Protein AF-A0A812U664-F1 (afdb_monomer)

Radius of gyration: 59.51 Å; Cα contacts (8 Å, |Δi|>4): 137; chains: 1; bounding box: 139×35×158 Å

Solvent-accessible surface area (backbone atoms only — not comparable to full-atom values): 11266 Å² total; per-residue (Å²): 140,82,80,89,78,83,92,71,88,79,74,83,78,73,86,73,79,83,78,60,62,67,65,50,52,52,50,49,53,53,48,52,51,48,51,51,52,50,52,52,53,49,50,51,52,52,50,50,51,50,50,52,52,50,54,52,52,48,52,51,52,51,53,52,51,53,49,51,52,50,54,49,50,53,52,54,50,51,51,50,53,50,52,50,50,52,53,51,53,51,52,50,52,51,53,49,52,52,50,55,48,53,50,49,55,49,51,52,45,52,51,52,52,50,51,52,30,57,76,74,64,34,89,44,71,79,27,67,39,73,53,102,89,44,40,44,38,52,56,40,51,31,26,56,73,32,41,36,64,60,37,49,48,40,47,77,71,68,35,68,70,80,51,55,37,71,86,72,40,31,26,50,56,42,16,61,74,60,38,63,94,62,66,18,50,64,30,40,50,52,48,53,54,59,56,63,73,75,72,120

Organism: NCBI:txid1628268

Structure (mmCIF, N/CA/C/O backbone):
data_AF-A0A812U664-F1
#
_entry.id   AF-A0A812U664-F1
#
loop_
_atom_site.group_PDB
_atom_site.id
_atom_site.type_symbol
_atom_site.label_atom_id
_atom_site.label_alt_id
_atom_site.label_comp_id
_atom_site.label_asym_id
_atom_site.label_entity_id
_atom_site.label_seq_id
_atom_site.pdbx_PDB_ins_code
_atom_site.Cartn_x
_atom_site.Cartn_y
_atom_site.Cartn_z
_atom_site.occupancy
_atom_site.B_iso_or_equiv
_atom_site.auth_seq_id
_atom_site.auth_comp_id
_atom_site.auth_asym_id
_atom_site.auth_atom_id
_atom_site.pdbx_PDB_model_num
ATOM 1 N N . MET A 1 1 ? 99.479 7.715 -100.101 1.00 40.47 1 MET A N 1
ATOM 2 C CA . MET A 1 1 ? 98.784 8.233 -98.907 1.00 40.47 1 MET A CA 1
ATOM 3 C C . MET A 1 1 ? 97.847 9.349 -99.356 1.00 40.47 1 MET A C 1
ATOM 5 O O . MET A 1 1 ? 98.122 10.512 -99.117 1.00 40.47 1 MET A O 1
ATOM 9 N N . ASP A 1 2 ? 96.951 9.103 -100.306 1.00 42.91 2 ASP A N 1
ATOM 10 C CA . ASP A 1 2 ? 95.724 8.283 -100.269 1.00 42.91 2 ASP A CA 1
ATOM 11 C C . ASP A 1 2 ? 94.480 9.069 -99.855 1.00 42.91 2 ASP A C 1
ATOM 13 O O . ASP A 1 2 ? 94.440 9.694 -98.799 1.00 42.91 2 ASP A O 1
ATOM 17 N N . CYS A 1 3 ? 93.466 8.874 -100.702 1.00 41.19 3 CYS A N 1
ATOM 18 C CA . CYS A 1 3 ? 92.042 9.186 -100.595 1.00 41.19 3 CYS A CA 1
ATOM 19 C C . CYS A 1 3 ? 91.639 10.631 -100.949 1.00 41.19 3 CYS A C 1
ATOM 21 O O . CYS A 1 3 ? 91.904 11.561 -100.200 1.00 41.19 3 CYS A O 1
ATOM 23 N N . SER A 1 4 ? 91.086 10.928 -102.135 1.00 52.22 4 SER A N 1
ATOM 24 C CA . SER A 1 4 ? 89.869 10.387 -102.788 1.00 52.22 4 SER A CA 1
ATOM 25 C C . SER A 1 4 ? 88.610 10.585 -101.949 1.00 52.22 4 SER A C 1
ATOM 27 O O . SER A 1 4 ? 88.353 9.814 -101.035 1.00 52.22 4 SER A O 1
ATOM 29 N N . SER A 1 5 ? 87.797 11.584 -102.287 1.00 48.84 5 SER A N 1
ATOM 30 C CA . SER A 1 5 ? 86.411 11.363 -102.728 1.00 48.84 5 SER A CA 1
ATOM 31 C C . SER A 1 5 ? 85.608 12.656 -102.726 1.00 48.84 5 SER A C 1
ATOM 33 O O . SER A 1 5 ? 85.649 13.472 -101.813 1.00 48.84 5 SER A O 1
ATOM 35 N N . THR A 1 6 ? 84.856 12.786 -103.804 1.00 53.66 6 THR A N 1
ATOM 36 C CA . THR A 1 6 ? 83.783 13.729 -104.091 1.00 53.66 6 THR A CA 1
ATOM 37 C C . THR A 1 6 ? 82.888 14.064 -102.895 1.00 53.66 6 THR A C 1
ATOM 39 O O . THR A 1 6 ? 82.398 13.182 -102.193 1.00 53.66 6 THR A O 1
ATOM 42 N N . CYS A 1 7 ? 82.606 15.358 -102.742 1.00 53.25 7 CYS A N 1
ATOM 43 C CA . CYS A 1 7 ? 81.650 15.913 -101.794 1.00 53.25 7 CYS A CA 1
ATOM 44 C C . CYS A 1 7 ? 80.219 15.465 -102.160 1.00 53.25 7 CYS A C 1
ATOM 46 O O . CYS A 1 7 ? 79.655 15.947 -103.142 1.00 53.25 7 CYS A O 1
ATOM 48 N N . ALA A 1 8 ? 79.640 14.541 -101.386 1.00 52.97 8 ALA A N 1
ATOM 49 C CA . ALA A 1 8 ? 78.230 14.163 -101.466 1.00 52.97 8 ALA A CA 1
ATOM 50 C C . ALA A 1 8 ? 77.481 14.756 -100.263 1.00 52.97 8 ALA A C 1
ATOM 52 O O . ALA A 1 8 ? 77.825 14.513 -99.109 1.00 52.97 8 ALA A O 1
ATOM 53 N N . ARG A 1 9 ? 76.465 15.570 -100.555 1.00 55.22 9 ARG A N 1
ATOM 54 C CA . ARG A 1 9 ? 75.544 16.194 -99.597 1.00 55.22 9 ARG A CA 1
ATOM 55 C C . ARG A 1 9 ? 74.843 15.086 -98.794 1.00 55.22 9 ARG A C 1
ATOM 57 O O . ARG A 1 9 ? 74.036 14.356 -99.357 1.00 55.22 9 ARG A O 1
ATOM 64 N N . GLN A 1 10 ? 75.161 14.939 -97.508 1.00 56.53 10 GLN A N 1
ATOM 65 C CA . GLN A 1 10 ? 74.492 13.975 -96.632 1.00 56.53 10 GLN A CA 1
ATOM 66 C C . GLN A 1 10 ? 73.204 14.615 -96.096 1.00 56.53 10 GLN A C 1
ATOM 68 O O . GLN A 1 10 ? 73.248 15.568 -95.319 1.00 56.53 10 GLN A O 1
ATOM 73 N N . GLU A 1 11 ? 72.058 14.148 -96.595 1.00 54.41 11 GLU A N 1
ATOM 74 C CA . GLU A 1 11 ? 70.726 14.554 -96.143 1.00 54.41 11 GLU A CA 1
ATOM 75 C C . GLU A 1 11 ? 70.564 14.281 -94.642 1.00 54.41 11 GLU A C 1
ATOM 77 O O . GLU A 1 11 ? 70.871 13.190 -94.157 1.00 54.41 11 GLU A O 1
ATOM 82 N N . GLN A 1 12 ? 70.054 15.264 -93.894 1.00 57.84 12 GLN A N 1
ATOM 83 C CA . GLN A 1 12 ? 69.579 15.021 -92.537 1.00 57.84 12 GLN A CA 1
ATOM 84 C C . GLN A 1 12 ? 68.332 14.138 -92.626 1.00 57.84 12 GLN A C 1
ATOM 86 O O . GLN A 1 12 ? 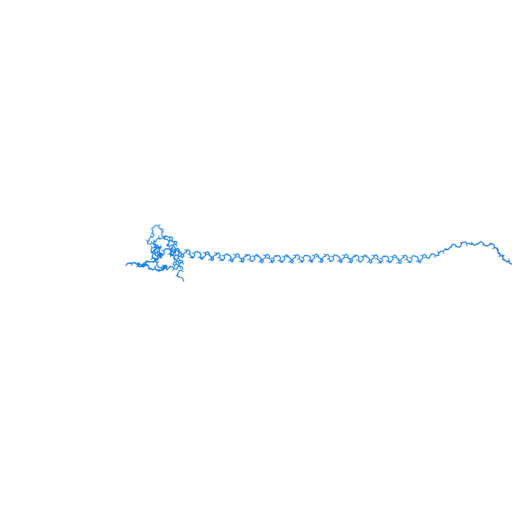67.243 14.618 -92.940 1.00 57.84 12 GLN A O 1
ATOM 91 N N . ALA A 1 13 ? 68.491 12.843 -92.362 1.00 51.75 13 ALA A N 1
ATOM 92 C CA . ALA A 1 13 ? 67.364 11.944 -92.180 1.00 51.75 13 ALA A CA 1
ATOM 93 C C . ALA A 1 13 ? 66.598 12.383 -90.924 1.00 51.75 13 ALA A C 1
ATOM 95 O O . ALA A 1 13 ? 67.018 12.131 -89.794 1.00 51.75 13 ALA A O 1
ATOM 96 N N . THR A 1 14 ? 65.476 13.076 -91.115 1.00 48.69 14 THR A N 1
ATOM 97 C CA . THR A 1 14 ? 64.503 13.285 -90.045 1.00 48.69 14 THR A CA 1
ATOM 98 C C . THR A 1 14 ? 63.951 11.912 -89.676 1.00 48.69 14 THR A C 1
ATOM 100 O O . THR A 1 14 ? 63.336 11.239 -90.500 1.00 48.69 14 THR A O 1
ATOM 103 N N . SER A 1 15 ? 64.236 11.452 -88.453 1.00 45.06 15 SER A N 1
ATOM 104 C CA . SER A 1 15 ? 63.720 10.186 -87.924 1.00 45.06 15 SER A CA 1
ATOM 105 C C . SER A 1 15 ? 62.195 10.269 -87.864 1.00 45.06 15 SER A C 1
ATOM 107 O O . SER A 1 15 ? 61.616 10.796 -86.914 1.00 45.06 15 SER A O 1
ATOM 109 N N . THR A 1 16 ? 61.537 9.846 -88.942 1.00 54.84 16 THR A N 1
ATOM 110 C CA . THR A 1 16 ? 60.084 9.891 -89.056 1.00 54.84 16 THR A CA 1
ATOM 111 C C . THR A 1 16 ? 59.541 8.651 -88.363 1.00 54.84 16 THR A C 1
ATOM 113 O O . THR A 1 16 ? 59.596 7.544 -88.901 1.00 54.84 16 THR A O 1
ATOM 116 N N . VAL A 1 17 ? 59.041 8.818 -87.138 1.00 64.25 17 VAL A N 1
ATOM 117 C CA . VAL A 1 17 ? 58.303 7.752 -86.454 1.00 64.25 17 VAL A CA 1
ATOM 118 C C . VAL A 1 17 ? 57.028 7.501 -87.258 1.00 64.25 17 VAL A C 1
ATOM 120 O O . VAL A 1 17 ? 56.158 8.366 -87.337 1.00 64.25 17 VAL A O 1
ATOM 123 N N . LYS A 1 18 ? 56.924 6.328 -87.891 1.00 62.09 18 LYS A N 1
ATOM 124 C CA . LYS A 1 18 ? 55.685 5.894 -88.544 1.00 62.09 18 LYS A CA 1
ATOM 125 C C . LYS A 1 18 ? 54.672 5.564 -87.455 1.00 62.09 18 LYS A C 1
ATOM 127 O O . LYS A 1 18 ? 54.809 4.561 -86.762 1.00 62.09 18 LYS A O 1
ATOM 132 N N . VAL A 1 19 ? 53.696 6.443 -87.285 1.00 64.31 19 VAL A N 1
ATOM 133 C CA . VAL A 1 19 ? 52.590 6.248 -86.352 1.00 64.31 19 VAL A CA 1
ATOM 134 C C . VAL A 1 19 ? 51.520 5.403 -87.040 1.00 64.31 19 VAL A C 1
ATOM 136 O O . VAL A 1 19 ? 50.987 5.802 -88.073 1.00 64.31 19 VAL A O 1
ATOM 139 N N . ASP A 1 20 ? 51.225 4.233 -86.476 1.00 77.44 20 ASP A N 1
ATOM 140 C CA . ASP A 1 20 ? 50.132 3.368 -86.923 1.00 77.44 20 ASP A CA 1
ATOM 141 C C . ASP A 1 20 ? 48.817 3.845 -86.291 1.00 77.44 20 ASP A C 1
ATOM 143 O O . ASP A 1 20 ? 48.565 3.657 -85.098 1.00 77.44 20 ASP A O 1
ATOM 147 N N . VAL A 1 21 ? 48.010 4.537 -87.094 1.00 77.50 21 VAL A N 1
ATOM 148 C CA . VAL A 1 21 ? 46.772 5.187 -86.646 1.00 77.50 21 VAL A CA 1
ATOM 149 C C . VAL A 1 21 ? 45.704 4.156 -86.259 1.00 77.50 21 VAL A C 1
ATOM 151 O O . VAL A 1 21 ? 44.983 4.373 -85.288 1.00 77.50 21 VAL A O 1
ATOM 154 N N . GLU A 1 22 ? 45.628 3.010 -86.941 1.00 79.50 22 GLU A N 1
ATOM 155 C CA . GLU A 1 22 ? 44.665 1.946 -86.616 1.00 79.50 22 GLU A CA 1
ATOM 156 C C . GLU A 1 22 ? 45.000 1.281 -85.276 1.00 79.50 22 GLU A C 1
ATOM 158 O O . GLU A 1 22 ? 44.117 1.065 -84.440 1.00 79.50 22 GLU A O 1
ATOM 163 N N . ALA A 1 23 ? 46.287 1.033 -85.015 1.00 81.81 23 ALA A N 1
ATOM 164 C CA . ALA A 1 23 ? 46.750 0.540 -83.724 1.00 81.81 23 ALA A CA 1
ATOM 165 C C . ALA A 1 23 ? 46.485 1.544 -82.587 1.00 81.81 23 ALA A C 1
ATOM 167 O O . ALA A 1 23 ? 46.185 1.129 -81.466 1.00 81.81 23 ALA A O 1
ATOM 168 N N . MET A 1 24 ? 46.561 2.853 -82.853 1.00 79.94 24 MET A N 1
ATOM 169 C CA . MET A 1 24 ? 46.199 3.885 -81.874 1.00 79.94 24 MET A CA 1
ATOM 170 C C . MET A 1 24 ? 44.697 3.914 -81.579 1.00 79.94 24 MET A C 1
ATOM 172 O O . MET A 1 24 ? 44.329 3.942 -80.408 1.00 79.94 24 MET A O 1
ATOM 176 N N . VAL A 1 25 ? 43.837 3.843 -82.599 1.00 87.38 25 VAL A N 1
ATOM 177 C CA . VAL A 1 25 ? 42.372 3.833 -82.422 1.00 87.38 25 VAL A CA 1
ATOM 178 C C . VAL A 1 25 ? 41.912 2.585 -81.669 1.00 87.38 25 VAL A C 1
ATOM 180 O O . VAL A 1 25 ? 41.081 2.678 -80.769 1.00 87.38 25 VAL A O 1
ATOM 183 N N . ARG A 1 26 ? 42.489 1.414 -81.965 1.00 87.81 26 ARG A N 1
ATOM 184 C CA . ARG A 1 26 ? 42.191 0.183 -81.220 1.00 87.81 26 ARG A CA 1
ATOM 185 C C . ARG A 1 26 ? 42.608 0.283 -79.752 1.00 87.81 26 ARG A C 1
ATOM 187 O O . ARG A 1 26 ? 41.840 -0.115 -78.883 1.00 87.81 26 ARG A O 1
ATOM 194 N N . ARG A 1 27 ? 43.788 0.846 -79.470 1.00 86.88 27 ARG A N 1
ATOM 195 C CA . ARG A 1 27 ? 44.243 1.095 -78.092 1.00 86.88 27 ARG A CA 1
ATOM 196 C C . ARG A 1 27 ? 43.338 2.085 -77.363 1.00 86.88 27 ARG A C 1
ATOM 198 O O . ARG A 1 27 ? 43.012 1.838 -76.212 1.00 86.88 27 ARG A O 1
ATOM 205 N N . GLN A 1 28 ? 42.892 3.145 -78.036 1.00 88.75 28 GLN A N 1
ATOM 206 C CA . GLN A 1 28 ? 41.932 4.104 -77.480 1.00 88.75 28 GLN A CA 1
ATOM 207 C C . GLN A 1 28 ? 40.587 3.438 -77.164 1.00 88.75 28 GLN A C 1
ATOM 209 O O . GLN A 1 28 ? 40.066 3.615 -76.070 1.00 88.75 28 GLN A O 1
ATOM 214 N N . ALA A 1 29 ? 40.056 2.609 -78.066 1.00 89.75 29 ALA A N 1
ATOM 215 C CA . ALA A 1 29 ? 38.807 1.885 -77.833 1.00 89.75 29 ALA A CA 1
ATOM 216 C C . ALA A 1 29 ? 38.916 0.859 -76.686 1.00 89.75 29 ALA A C 1
ATOM 218 O O . ALA A 1 29 ? 37.989 0.722 -75.888 1.00 89.75 29 ALA A O 1
ATOM 219 N N . GLU A 1 30 ? 40.045 0.150 -76.576 1.00 91.62 30 GLU A N 1
ATOM 220 C CA . GLU A 1 30 ? 40.328 -0.772 -75.467 1.00 91.62 30 GLU A CA 1
ATOM 221 C C . GLU A 1 30 ? 40.495 -0.019 -74.130 1.00 91.62 30 GLU A C 1
ATOM 223 O O . GLU A 1 30 ? 40.008 -0.483 -73.097 1.00 91.62 30 GLU A O 1
ATOM 228 N N . GLU A 1 31 ? 41.124 1.160 -74.139 1.00 90.81 31 GLU A N 1
ATOM 229 C CA . GLU A 1 31 ? 41.278 2.024 -72.964 1.00 90.81 31 GLU A CA 1
ATOM 230 C C . GLU A 1 31 ? 39.939 2.623 -72.510 1.00 90.81 31 GLU A C 1
ATOM 232 O O . GLU A 1 31 ? 39.614 2.542 -71.328 1.00 90.81 31 GLU A O 1
ATOM 237 N N . GLU A 1 32 ? 39.110 3.124 -73.429 1.00 92.81 32 GLU A N 1
ATOM 238 C CA . GLU A 1 32 ? 37.754 3.600 -73.125 1.00 92.81 32 GLU A CA 1
ATOM 239 C C . GLU A 1 32 ? 36.851 2.478 -72.600 1.00 92.81 32 GLU A C 1
ATOM 241 O O . GLU A 1 32 ? 36.067 2.689 -71.672 1.00 92.81 32 GLU A O 1
ATOM 246 N N . ALA A 1 33 ? 36.945 1.272 -73.170 1.00 93.12 33 ALA A N 1
ATOM 247 C CA . ALA A 1 33 ? 36.206 0.111 -72.678 1.00 93.12 33 ALA A CA 1
ATOM 248 C C . ALA A 1 33 ? 36.650 -0.271 -71.259 1.00 93.12 33 ALA A C 1
ATOM 250 O O . ALA A 1 33 ? 35.809 -0.580 -70.413 1.00 93.12 33 ALA A O 1
ATOM 251 N N . ARG A 1 34 ? 37.956 -0.198 -70.975 1.00 93.69 34 ARG A N 1
ATOM 252 C CA . ARG A 1 34 ? 38.505 -0.426 -69.636 1.00 93.69 34 ARG A CA 1
ATOM 253 C C . ARG A 1 34 ? 38.051 0.646 -68.645 1.00 93.69 34 ARG A C 1
ATOM 255 O O . ARG A 1 34 ? 37.627 0.283 -67.554 1.00 93.69 34 ARG A O 1
ATOM 262 N N . GLN A 1 35 ? 38.082 1.922 -69.028 1.00 93.69 35 GLN A N 1
ATOM 263 C CA . GLN A 1 35 ? 37.610 3.035 -68.197 1.00 93.69 35 GLN A CA 1
ATOM 264 C C . GLN A 1 35 ? 36.115 2.903 -67.877 1.00 93.69 35 GLN A C 1
ATOM 266 O O . GLN A 1 35 ? 35.730 3.023 -66.721 1.00 93.69 35 GLN A O 1
ATOM 271 N N . LYS A 1 36 ? 35.275 2.558 -68.863 1.00 95.06 36 LYS A N 1
ATOM 272 C CA . LYS A 1 36 ? 33.839 2.309 -68.643 1.00 95.06 36 LYS A CA 1
ATOM 273 C C . LYS A 1 36 ? 33.587 1.107 -67.737 1.00 95.06 36 LYS A C 1
ATOM 275 O O . LYS A 1 36 ? 32.702 1.166 -66.892 1.00 95.06 36 LYS A O 1
ATOM 280 N N . ALA A 1 37 ? 34.347 0.024 -67.901 1.00 94.44 37 ALA A N 1
ATOM 281 C CA . ALA A 1 37 ? 34.237 -1.146 -67.033 1.00 94.44 37 ALA A CA 1
ATOM 282 C C . ALA A 1 37 ? 34.664 -0.828 -65.589 1.00 94.44 37 ALA A C 1
ATOM 284 O O . ALA A 1 37 ? 34.039 -1.307 -64.644 1.00 94.44 37 ALA A O 1
ATOM 285 N N . GLU A 1 38 ? 35.700 -0.007 -65.414 1.00 95.56 38 GLU A N 1
ATOM 286 C CA . GLU A 1 38 ? 36.155 0.470 -64.107 1.00 95.56 38 GLU A CA 1
ATOM 287 C C . GLU A 1 38 ? 35.123 1.398 -63.453 1.00 95.56 38 GLU A C 1
ATOM 289 O O . GLU A 1 38 ? 34.751 1.162 -62.306 1.00 95.56 38 GLU A O 1
ATOM 294 N N . GLU A 1 39 ? 34.572 2.358 -64.201 1.00 95.56 39 GLU A N 1
ATOM 295 C CA . GLU A 1 39 ? 33.514 3.260 -63.732 1.00 95.56 39 GLU A CA 1
ATOM 296 C C . GLU A 1 39 ? 32.238 2.490 -63.356 1.00 95.56 39 GLU A C 1
ATOM 298 O O . GLU A 1 39 ? 31.656 2.725 -62.299 1.00 95.56 39 GLU A O 1
ATOM 303 N N . GLN A 1 40 ? 31.821 1.510 -64.165 1.00 95.31 40 GLN A N 1
ATOM 304 C CA . GLN A 1 40 ? 30.682 0.644 -63.844 1.00 95.31 40 GLN A CA 1
ATOM 305 C C . GLN A 1 40 ? 30.938 -0.205 -62.595 1.00 95.31 40 GLN A C 1
ATOM 307 O O . GLN A 1 40 ? 30.050 -0.336 -61.752 1.00 95.31 40 GLN A O 1
ATOM 312 N N . ALA A 1 41 ? 32.144 -0.760 -62.443 1.00 96.31 41 ALA A N 1
ATOM 313 C CA . ALA A 1 41 ? 32.511 -1.510 -61.248 1.00 96.31 41 ALA A CA 1
ATOM 314 C C . ALA A 1 41 ? 32.544 -0.611 -60.000 1.00 96.31 41 ALA A C 1
ATOM 316 O O . ALA A 1 41 ? 32.148 -1.049 -58.921 1.00 96.31 41 ALA A O 1
ATOM 317 N N . GLU A 1 42 ? 32.990 0.639 -60.127 1.00 96.31 42 GLU A N 1
ATOM 318 C CA . GLU A 1 42 ? 32.965 1.621 -59.042 1.00 96.31 42 GLU A CA 1
ATOM 319 C C . GLU A 1 42 ? 31.529 2.013 -58.669 1.00 96.31 42 GLU A C 1
ATOM 321 O O . GLU A 1 42 ? 31.184 1.999 -57.486 1.00 96.31 42 GLU A O 1
ATOM 326 N N . GLN A 1 43 ? 30.663 2.269 -59.655 1.00 95.62 43 GLN A N 1
ATOM 327 C CA . GLN A 1 43 ? 29.242 2.559 -59.439 1.00 95.62 43 GLN A CA 1
ATOM 328 C C . GLN A 1 43 ? 28.527 1.403 -58.728 1.00 95.62 43 GLN A C 1
ATOM 330 O O . GLN A 1 43 ? 27.811 1.640 -57.755 1.00 95.62 43 GLN A O 1
ATOM 335 N N . GLN A 1 44 ? 28.772 0.157 -59.145 1.00 96.31 44 GLN A N 1
ATOM 336 C CA . GLN A 1 44 ? 28.207 -1.032 -58.498 1.00 96.31 44 GLN A CA 1
ATOM 337 C C . GLN A 1 44 ? 28.674 -1.171 -57.046 1.00 96.31 44 GLN A C 1
ATOM 339 O O . GLN A 1 44 ? 27.852 -1.374 -56.154 1.00 96.31 44 GLN A O 1
ATOM 344 N N . ARG A 1 45 ? 29.975 -0.989 -56.779 1.00 97.12 45 ARG A N 1
ATOM 345 C CA . ARG A 1 45 ? 30.506 -1.005 -55.405 1.00 97.12 45 ARG A CA 1
ATOM 346 C C . ARG A 1 45 ? 29.920 0.119 -54.555 1.00 97.12 45 ARG A C 1
ATOM 348 O O . ARG A 1 45 ? 29.633 -0.095 -53.380 1.00 97.12 45 ARG A O 1
ATOM 355 N N . ALA A 1 46 ? 29.737 1.309 -55.124 1.00 96.81 46 ALA A N 1
ATOM 356 C CA . ALA A 1 46 ? 29.143 2.442 -54.424 1.00 96.81 46 ALA A CA 1
ATOM 357 C C . ALA A 1 46 ? 27.658 2.203 -54.102 1.00 96.81 46 ALA A C 1
ATOM 359 O O . ALA A 1 46 ? 27.205 2.564 -53.015 1.00 96.81 46 ALA A O 1
ATOM 360 N N . GLU A 1 47 ? 26.900 1.588 -55.011 1.00 97.12 47 GLU A N 1
ATOM 361 C CA . GLU A 1 47 ? 25.502 1.209 -54.784 1.00 97.12 47 GLU A CA 1
ATOM 362 C C . GLU A 1 47 ? 25.377 0.108 -53.722 1.00 97.12 47 GLU A C 1
ATOM 364 O O . GLU A 1 47 ? 24.586 0.248 -52.788 1.00 97.12 47 GLU A O 1
ATOM 369 N N . GLU A 1 48 ? 26.207 -0.934 -53.797 1.00 97.50 48 GLU A N 1
ATOM 370 C CA . GLU A 1 48 ? 26.254 -2.005 -52.798 1.00 97.50 48 GLU A CA 1
ATOM 371 C C . GLU A 1 48 ? 26.637 -1.460 -51.415 1.00 97.50 48 GLU A C 1
ATOM 373 O O . GLU A 1 48 ? 25.965 -1.749 -50.424 1.00 97.50 48 GLU A O 1
ATOM 378 N N . ALA A 1 49 ? 27.641 -0.579 -51.345 1.00 97.38 49 ALA A N 1
ATOM 379 C CA . ALA A 1 49 ? 28.028 0.092 -50.107 1.00 97.38 49 ALA A CA 1
ATOM 380 C C . ALA A 1 49 ? 26.901 0.977 -49.547 1.00 97.38 49 ALA A C 1
ATOM 382 O O . ALA A 1 49 ? 26.677 0.996 -48.336 1.00 97.38 49 ALA A O 1
ATOM 383 N N 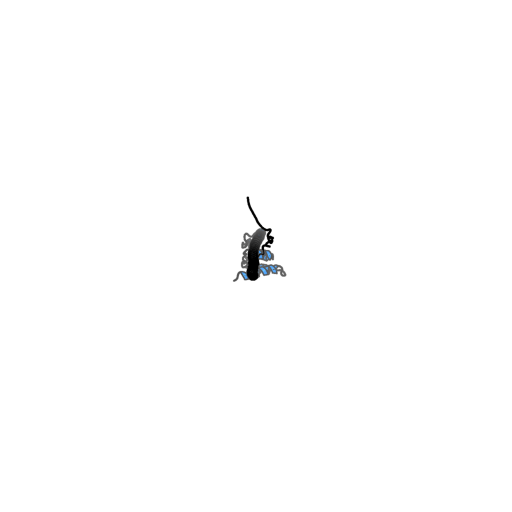. ARG A 1 50 ? 26.159 1.692 -50.407 1.00 97.69 50 ARG A N 1
ATOM 384 C CA . ARG A 1 50 ? 24.989 2.487 -49.993 1.00 97.69 50 ARG A CA 1
ATOM 385 C C . ARG A 1 50 ? 23.878 1.605 -49.437 1.00 97.69 50 ARG A C 1
ATOM 387 O O . ARG A 1 50 ? 23.315 1.947 -48.399 1.00 97.69 50 ARG A O 1
ATOM 394 N N . ARG A 1 51 ? 23.581 0.482 -50.091 1.00 97.88 51 ARG A N 1
ATOM 395 C CA . ARG A 1 51 ? 22.569 -0.473 -49.632 1.00 97.88 51 ARG A CA 1
ATOM 396 C C . ARG A 1 51 ? 22.966 -1.108 -48.300 1.00 97.88 51 ARG A C 1
ATOM 398 O O . ARG A 1 51 ? 22.173 -1.077 -47.364 1.00 97.88 51 ARG A O 1
ATOM 405 N N . ALA A 1 52 ? 24.206 -1.578 -48.175 1.00 97.62 52 ALA A N 1
ATOM 406 C CA . ALA A 1 52 ? 24.729 -2.124 -46.925 1.00 97.62 52 ALA A CA 1
ATOM 407 C C . ALA A 1 52 ? 24.689 -1.089 -45.786 1.00 97.62 52 ALA A C 1
ATOM 409 O O . ALA A 1 52 ? 24.316 -1.415 -44.660 1.00 97.62 52 ALA A O 1
ATOM 410 N N . ALA A 1 53 ? 25.007 0.179 -46.073 1.00 97.75 53 ALA A N 1
ATOM 411 C CA . ALA A 1 53 ? 24.907 1.259 -45.094 1.00 97.75 53 ALA A CA 1
ATOM 412 C C . ALA A 1 53 ? 23.455 1.538 -44.665 1.00 97.75 53 ALA A C 1
ATOM 414 O O . ALA A 1 53 ? 23.208 1.795 -43.486 1.00 97.75 53 ALA A O 1
ATOM 415 N N . GLN A 1 54 ? 22.492 1.477 -45.591 1.00 97.50 54 GLN A N 1
ATOM 416 C CA . GLN A 1 54 ? 21.067 1.627 -45.278 1.00 97.50 54 GLN A CA 1
ATOM 417 C C . GLN A 1 54 ? 20.547 0.470 -44.417 1.00 97.50 54 GLN A C 1
ATOM 419 O O . GLN A 1 54 ? 19.920 0.725 -43.392 1.00 97.50 54 GLN A O 1
ATOM 424 N N . GLU A 1 55 ? 20.862 -0.775 -44.780 1.00 98.06 55 GLU A N 1
ATOM 425 C CA . GLU A 1 55 ? 20.472 -1.971 -44.023 1.00 98.06 55 GLU A CA 1
ATOM 426 C C . GLU A 1 55 ? 21.092 -1.965 -42.614 1.00 98.06 55 GLU A C 1
ATOM 428 O O . GLU A 1 55 ? 20.397 -2.209 -41.627 1.00 98.06 55 GLU A O 1
ATOM 433 N N . ALA A 1 56 ? 22.368 -1.583 -42.484 1.00 97.81 56 ALA A N 1
ATOM 434 C CA . ALA A 1 56 ? 23.022 -1.431 -41.184 1.00 97.81 56 ALA A CA 1
ATOM 435 C C . ALA A 1 56 ? 22.386 -0.317 -40.333 1.00 97.81 56 ALA A C 1
ATOM 437 O O . ALA A 1 56 ? 22.205 -0.483 -39.125 1.00 97.81 56 ALA A O 1
ATOM 438 N N . ALA A 1 57 ? 22.016 0.812 -40.948 1.00 98.12 57 ALA A N 1
ATOM 439 C CA . ALA A 1 57 ? 21.334 1.900 -40.253 1.00 98.12 57 ALA A CA 1
ATOM 440 C C . ALA A 1 57 ? 19.923 1.496 -39.794 1.00 98.12 57 ALA A C 1
ATOM 442 O O . ALA A 1 57 ? 19.498 1.884 -38.704 1.00 98.12 57 ALA A O 1
ATOM 443 N N . GLU A 1 58 ? 19.196 0.715 -40.594 1.00 98.06 58 GLU A N 1
ATOM 444 C CA . GLU A 1 58 ? 17.884 0.189 -40.219 1.00 98.06 58 GLU A CA 1
ATOM 445 C C . GLU A 1 58 ? 17.991 -0.845 -39.094 1.00 98.06 58 GLU A C 1
ATOM 447 O O . GLU A 1 58 ? 17.288 -0.715 -38.092 1.00 98.06 58 GLU A O 1
ATOM 452 N N . ALA A 1 59 ? 18.928 -1.792 -39.190 1.00 98.12 59 ALA A N 1
ATOM 453 C CA . ALA A 1 59 ? 19.196 -2.764 -38.133 1.00 98.12 59 ALA A CA 1
ATOM 454 C C . ALA A 1 59 ? 19.574 -2.074 -36.810 1.00 98.12 59 ALA A C 1
ATOM 456 O O . ALA A 1 59 ? 19.071 -2.441 -35.747 1.00 98.12 59 ALA A O 1
ATOM 457 N N . ALA A 1 60 ? 20.390 -1.015 -36.865 1.00 98.31 60 ALA A N 1
ATOM 458 C CA . ALA A 1 60 ? 20.729 -0.218 -35.688 1.00 98.31 60 ALA A CA 1
ATOM 459 C C . ALA A 1 60 ? 19.498 0.481 -35.082 1.00 98.31 60 ALA A C 1
ATOM 461 O O . ALA A 1 60 ? 19.330 0.481 -33.862 1.00 98.31 60 ALA A O 1
ATOM 462 N N . ARG A 1 61 ? 18.604 1.040 -35.911 1.00 98.31 61 ARG A N 1
ATOM 463 C CA . ARG A 1 61 ? 17.344 1.648 -35.441 1.00 98.31 61 ARG A CA 1
ATOM 464 C C . ARG A 1 61 ? 16.421 0.615 -34.801 1.00 98.31 61 ARG A C 1
ATOM 466 O O . ARG A 1 61 ? 15.852 0.896 -33.750 1.00 98.31 61 ARG A O 1
ATOM 473 N N . GLN A 1 62 ? 16.285 -0.563 -35.406 1.00 98.12 62 GLN A N 1
ATOM 474 C CA . GLN A 1 62 ? 15.471 -1.652 -34.864 1.00 98.12 62 GLN A CA 1
ATOM 475 C C . GLN A 1 62 ? 16.016 -2.124 -33.511 1.00 98.12 62 GLN A C 1
ATOM 477 O O . GLN A 1 62 ? 15.265 -2.161 -32.540 1.00 98.12 62 GLN A O 1
ATOM 482 N N . ALA A 1 63 ? 17.329 -2.352 -33.404 1.00 98.31 63 ALA A N 1
ATOM 483 C CA . ALA A 1 63 ? 17.969 -2.726 -32.143 1.00 98.31 63 ALA A CA 1
ATOM 484 C C . ALA A 1 63 ? 17.756 -1.672 -31.040 1.00 98.31 63 ALA A C 1
ATOM 486 O O . ALA A 1 63 ? 17.454 -2.017 -29.899 1.00 98.31 63 ALA A O 1
ATOM 487 N N . GLN A 1 64 ? 17.840 -0.380 -31.378 1.00 98.44 64 GLN A N 1
ATOM 488 C CA . GLN A 1 64 ? 17.555 0.703 -30.431 1.00 98.44 64 GLN A CA 1
ATOM 489 C C . GLN A 1 64 ? 16.091 0.727 -29.973 1.00 98.44 64 GLN A C 1
ATOM 491 O O . GLN A 1 64 ? 15.822 0.995 -28.802 1.00 98.44 64 GLN A O 1
ATOM 496 N N . LEU A 1 65 ? 15.138 0.476 -30.875 1.00 98.50 65 LEU A N 1
ATOM 497 C CA . LEU A 1 65 ? 13.718 0.404 -30.523 1.00 98.50 65 LEU A CA 1
ATOM 498 C C . LEU A 1 65 ? 13.428 -0.795 -29.619 1.00 98.50 65 LEU A C 1
ATOM 500 O O . LEU A 1 65 ? 12.719 -0.647 -28.625 1.00 98.50 65 LEU A O 1
ATOM 504 N N . GLU A 1 66 ? 14.006 -1.956 -29.921 1.00 98.12 66 GLU A N 1
ATOM 505 C CA . GLU A 1 66 ? 13.874 -3.142 -29.077 1.00 98.12 66 GLU A CA 1
ATOM 506 C C . GLU A 1 66 ? 14.468 -2.922 -27.689 1.00 98.12 66 GLU A C 1
ATOM 508 O O . GLU A 1 66 ? 13.835 -3.285 -26.698 1.00 98.12 66 GLU A O 1
ATOM 513 N N . GLN A 1 67 ? 15.645 -2.298 -27.599 1.00 98.31 67 GLN A N 1
ATOM 514 C CA . GLN A 1 67 ? 16.256 -1.961 -26.317 1.00 98.31 67 GLN A CA 1
ATOM 515 C C . GLN A 1 67 ? 15.351 -1.027 -25.505 1.00 98.31 67 GLN A C 1
ATOM 517 O O . GLN A 1 67 ? 15.049 -1.329 -24.355 1.00 98.31 67 GLN A O 1
ATOM 522 N N . LYS A 1 68 ? 14.840 0.049 -26.117 1.00 98.50 68 LYS A N 1
ATOM 523 C CA . LYS A 1 68 ? 13.908 0.969 -25.446 1.00 98.50 68 LYS A CA 1
ATOM 524 C C . LYS A 1 68 ? 12.640 0.270 -24.967 1.00 98.50 68 LYS A C 1
ATOM 526 O O . LYS A 1 68 ? 12.164 0.559 -23.876 1.00 98.50 68 LYS A O 1
ATOM 531 N N . LEU A 1 69 ? 12.090 -0.646 -25.763 1.00 98.56 69 LEU A N 1
ATOM 532 C CA . LEU A 1 69 ? 10.901 -1.401 -25.372 1.00 98.56 69 LEU A CA 1
ATOM 533 C C . LEU A 1 69 ? 11.190 -2.350 -24.201 1.00 98.56 69 LEU A C 1
ATOM 535 O O . LEU A 1 69 ? 10.335 -2.519 -23.335 1.00 98.56 69 LEU A O 1
ATOM 539 N N . ARG A 1 70 ? 12.379 -2.966 -24.158 1.00 98.50 70 ARG A N 1
ATOM 540 C CA . ARG A 1 70 ? 12.813 -3.788 -23.016 1.00 98.50 70 ARG A CA 1
ATOM 541 C C . ARG A 1 70 ? 12.938 -2.942 -21.753 1.00 98.50 70 ARG A C 1
ATOM 543 O O . ARG A 1 70 ? 12.323 -3.286 -20.753 1.00 98.50 70 ARG A O 1
ATOM 550 N N . GLU A 1 71 ? 13.624 -1.805 -21.837 1.00 98.25 71 GLU A N 1
ATOM 551 C CA . GLU A 1 71 ? 13.776 -0.862 -20.721 1.00 98.25 71 GLU A CA 1
ATOM 552 C C . GLU A 1 71 ? 12.418 -0.354 -20.210 1.00 98.25 71 GLU A C 1
ATOM 554 O O . GLU A 1 71 ? 12.195 -0.292 -19.005 1.00 98.25 71 GLU A O 1
ATOM 559 N N . GLN A 1 72 ? 11.477 -0.046 -21.111 1.00 98.19 72 GLN A N 1
ATOM 560 C CA . GLN A 1 72 ? 10.115 0.347 -20.734 1.00 98.19 72 GLN A CA 1
ATOM 561 C C . GLN A 1 72 ? 9.376 -0.764 -19.989 1.00 98.19 72 GLN A C 1
ATOM 563 O O . GLN A 1 72 ? 8.793 -0.502 -18.944 1.00 98.19 72 GLN A O 1
ATOM 568 N N . ARG A 1 73 ? 9.426 -2.005 -20.488 1.00 98.44 73 ARG A N 1
ATOM 569 C CA . ARG A 1 73 ? 8.777 -3.146 -19.825 1.00 98.44 73 ARG A CA 1
ATOM 570 C C . ARG A 1 73 ? 9.367 -3.416 -18.445 1.00 98.44 73 ARG A C 1
ATOM 572 O O . ARG A 1 73 ? 8.617 -3.684 -17.516 1.00 98.44 73 ARG A O 1
ATOM 579 N N . GLU A 1 74 ? 10.688 -3.326 -18.311 1.00 98.44 74 GLU A N 1
ATOM 580 C CA . GLU A 1 74 ? 11.371 -3.481 -17.024 1.00 98.44 74 GLU A CA 1
ATOM 581 C C . GLU A 1 74 ? 10.976 -2.368 -16.046 1.00 98.44 74 GLU A C 1
ATOM 583 O O . GLU A 1 74 ? 10.676 -2.652 -14.887 1.00 98.44 74 GLU A O 1
ATOM 588 N N . ALA A 1 75 ? 10.903 -1.116 -16.508 1.00 98.25 75 ALA A N 1
ATOM 589 C CA . ALA A 1 75 ? 10.455 0.008 -15.690 1.00 98.25 75 ALA A CA 1
ATOM 590 C C . ALA A 1 75 ? 8.987 -0.142 -15.251 1.00 98.25 75 ALA A C 1
ATOM 592 O O . ALA A 1 75 ? 8.676 0.048 -14.076 1.00 98.25 75 ALA A O 1
ATOM 593 N N . GLU A 1 76 ? 8.094 -0.539 -16.161 1.00 98.31 76 GLU A N 1
ATOM 594 C CA . GLU A 1 76 ? 6.683 -0.809 -15.855 1.00 98.31 76 GLU A CA 1
ATOM 595 C C . GLU A 1 76 ? 6.527 -1.976 -14.869 1.00 98.31 76 GLU A C 1
ATOM 597 O O . GLU A 1 76 ? 5.706 -1.919 -13.951 1.00 98.31 76 GLU A O 1
ATOM 602 N N . GLU A 1 77 ? 7.314 -3.044 -15.023 1.00 98.50 77 GLU A N 1
ATOM 603 C CA . GLU A 1 77 ? 7.311 -4.168 -14.088 1.00 98.50 77 GLU A CA 1
ATOM 604 C C . GLU A 1 77 ? 7.791 -3.737 -12.699 1.00 98.50 77 GLU A C 1
ATOM 606 O O . GLU A 1 77 ? 7.139 -4.064 -11.703 1.00 98.50 77 GLU A O 1
ATOM 611 N N . GLN A 1 78 ? 8.871 -2.956 -12.623 1.00 98.00 78 GLN A N 1
ATOM 612 C CA . GLN A 1 78 ? 9.366 -2.403 -11.364 1.00 98.00 78 GLN A CA 1
ATOM 613 C C . GLN A 1 78 ? 8.325 -1.508 -10.690 1.00 98.00 78 GLN A C 1
ATOM 615 O O . GLN A 1 78 ? 8.057 -1.683 -9.501 1.00 98.00 78 GLN A O 1
ATOM 620 N N . GLU A 1 79 ? 7.680 -0.609 -11.435 1.00 98.44 79 GLU A N 1
ATOM 621 C CA . GLU A 1 79 ? 6.630 0.257 -10.898 1.00 98.44 79 GLU A CA 1
ATOM 622 C C . GLU A 1 79 ? 5.452 -0.560 -10.354 1.00 98.44 79 GLU A C 1
ATOM 624 O O . GLU A 1 79 ? 4.970 -0.303 -9.247 1.00 98.44 79 GLU A O 1
ATOM 629 N N . ARG A 1 80 ? 5.022 -1.599 -11.080 1.00 98.56 80 ARG A N 1
ATOM 630 C CA . ARG A 1 80 ? 3.961 -2.503 -10.618 1.00 98.56 80 ARG A CA 1
ATOM 631 C C . ARG A 1 80 ? 4.340 -3.230 -9.331 1.00 98.56 80 ARG A C 1
ATOM 633 O O . ARG A 1 80 ? 3.521 -3.285 -8.414 1.00 98.56 80 ARG A O 1
ATOM 640 N N . LEU A 1 81 ? 5.554 -3.774 -9.253 1.00 98.56 81 LEU A N 1
ATOM 641 C CA . LEU A 1 81 ? 6.045 -4.469 -8.059 1.00 98.56 81 LEU A CA 1
ATOM 642 C C . LEU A 1 81 ? 6.165 -3.516 -6.865 1.00 98.56 81 LEU A C 1
ATOM 644 O O . LEU A 1 81 ? 5.825 -3.881 -5.739 1.00 98.56 81 LEU A O 1
ATOM 648 N N . GLU A 1 82 ? 6.604 -2.278 -7.089 1.00 98.38 82 GLU A N 1
ATOM 649 C CA . GLU A 1 82 ? 6.623 -1.257 -6.046 1.00 98.38 82 GLU A CA 1
ATOM 650 C C . GLU A 1 82 ? 5.221 -0.870 -5.580 1.00 98.38 82 GLU A C 1
ATOM 652 O O . GLU A 1 82 ? 4.996 -0.759 -4.374 1.00 98.38 82 GLU A O 1
ATOM 657 N N . ALA A 1 83 ? 4.276 -0.682 -6.502 1.00 98.38 83 ALA A N 1
ATOM 658 C CA . ALA A 1 83 ? 2.889 -0.382 -6.170 1.00 98.38 83 ALA A CA 1
ATOM 659 C C . ALA A 1 83 ? 2.250 -1.521 -5.361 1.00 98.38 83 ALA A C 1
ATOM 661 O O . ALA A 1 83 ? 1.578 -1.265 -4.360 1.00 98.38 83 ALA A O 1
ATOM 662 N N . GLU A 1 84 ? 2.509 -2.776 -5.738 1.00 98.50 84 GLU A N 1
ATOM 663 C CA . GLU A 1 84 ? 2.049 -3.953 -5.000 1.00 98.50 84 GLU A CA 1
ATOM 664 C C . GLU A 1 84 ? 2.657 -4.013 -3.593 1.00 98.50 84 GLU A C 1
ATOM 666 O O . GLU A 1 84 ? 1.926 -4.204 -2.618 1.00 98.50 84 GLU A O 1
ATOM 671 N N . ARG A 1 85 ? 3.968 -3.768 -3.463 1.00 98.50 85 ARG A N 1
ATOM 672 C CA . ARG A 1 85 ? 4.649 -3.728 -2.162 1.00 98.50 85 ARG A CA 1
ATOM 673 C C . ARG A 1 85 ? 4.076 -2.633 -1.261 1.00 98.50 85 ARG A C 1
ATOM 675 O O . ARG A 1 85 ? 3.735 -2.913 -0.115 1.00 98.50 85 ARG A O 1
ATOM 682 N N . ARG A 1 86 ? 3.887 -1.417 -1.787 1.00 98.44 86 ARG A N 1
ATOM 683 C CA . ARG A 1 86 ? 3.274 -0.294 -1.051 1.00 98.44 86 ARG A CA 1
ATOM 684 C C . ARG A 1 86 ? 1.848 -0.629 -0.606 1.00 98.44 86 ARG A C 1
ATOM 686 O O . ARG A 1 86 ? 1.497 -0.393 0.546 1.00 98.44 86 ARG A O 1
ATOM 693 N N . ALA A 1 87 ? 1.045 -1.234 -1.483 1.00 98.38 87 ALA A N 1
ATOM 694 C CA . ALA A 1 87 ? -0.316 -1.647 -1.150 1.00 98.38 87 ALA A CA 1
ATOM 695 C C . ALA A 1 87 ? -0.353 -2.760 -0.085 1.00 98.38 87 ALA A C 1
ATOM 697 O O . ALA A 1 87 ? -1.254 -2.780 0.756 1.00 98.38 87 ALA A O 1
ATOM 698 N N . ALA A 1 88 ? 0.606 -3.691 -0.103 1.00 98.31 88 ALA A N 1
ATOM 699 C CA . ALA A 1 88 ? 0.736 -4.728 0.917 1.00 98.31 88 ALA A CA 1
ATOM 700 C C . ALA A 1 88 ? 1.128 -4.135 2.282 1.00 98.31 88 ALA A C 1
ATOM 702 O O . ALA A 1 88 ? 0.476 -4.437 3.284 1.00 98.31 88 ALA A O 1
ATOM 703 N N . GLU A 1 89 ? 2.121 -3.241 2.308 1.00 98.31 89 GLU A N 1
ATOM 704 C CA . GLU A 1 89 ? 2.556 -2.525 3.513 1.00 98.31 89 GLU A CA 1
ATOM 705 C C . GLU A 1 89 ? 1.414 -1.693 4.120 1.00 98.31 89 GLU A C 1
ATOM 707 O O . GLU A 1 89 ? 1.185 -1.738 5.330 1.00 98.31 89 GLU A O 1
ATOM 712 N N . GLU A 1 90 ? 0.638 -0.982 3.296 1.00 98.31 90 GLU A N 1
ATOM 713 C CA . GLU A 1 90 ? -0.513 -0.200 3.759 1.00 98.31 90 GLU A CA 1
ATOM 714 C C . GLU A 1 90 ? -1.600 -1.090 4.379 1.00 98.31 90 GLU A C 1
ATOM 716 O O . GLU A 1 90 ? -2.101 -0.799 5.469 1.00 98.31 90 GLU A O 1
ATOM 721 N N . LYS A 1 91 ? -1.936 -2.213 3.731 1.00 97.88 91 LYS A N 1
ATOM 722 C CA . LYS A 1 91 ? -2.908 -3.182 4.264 1.00 97.88 91 LYS A CA 1
ATOM 723 C C . LYS A 1 91 ? -2.448 -3.778 5.592 1.00 97.88 91 LYS A C 1
ATOM 725 O O . LYS A 1 91 ? -3.262 -3.935 6.504 1.00 97.88 91 LYS A O 1
ATOM 730 N N . GLU A 1 92 ? -1.164 -4.102 5.723 1.00 98.31 92 GLU A N 1
ATOM 731 C CA . GLU A 1 92 ? -0.605 -4.614 6.973 1.00 98.31 92 GLU A CA 1
ATOM 732 C C . GLU A 1 92 ? -0.672 -3.562 8.087 1.00 98.31 92 GLU A C 1
ATOM 734 O O . GLU A 1 92 ? -1.139 -3.858 9.191 1.00 98.31 92 GLU A O 1
ATOM 739 N N . GLN A 1 93 ? -0.285 -2.318 7.791 1.00 98.25 93 GLN A N 1
ATOM 740 C CA . GLN A 1 93 ? -0.381 -1.211 8.742 1.00 98.25 93 GLN A CA 1
ATOM 741 C C . GLN A 1 93 ? -1.828 -0.953 9.170 1.00 98.25 93 GLN A C 1
ATOM 743 O O . GLN A 1 93 ? -2.085 -0.757 10.358 1.00 98.25 93 GLN A O 1
ATOM 748 N N . ALA A 1 94 ? -2.782 -0.995 8.238 1.00 98.25 94 ALA A N 1
ATOM 749 C CA . ALA A 1 94 ? -4.201 -0.853 8.543 1.00 98.25 94 ALA A CA 1
ATOM 750 C C . ALA A 1 94 ? -4.694 -1.978 9.466 1.00 98.25 94 ALA A C 1
ATOM 752 O O . ALA A 1 94 ? -5.351 -1.700 10.471 1.00 98.25 94 ALA A O 1
ATOM 753 N N . ARG A 1 95 ? -4.318 -3.237 9.188 1.00 98.19 95 ARG A N 1
ATOM 754 C CA . ARG A 1 95 ? -4.654 -4.384 10.049 1.00 98.19 95 ARG A CA 1
ATOM 755 C C . ARG A 1 95 ? -4.082 -4.216 11.454 1.00 98.19 95 ARG A C 1
ATOM 757 O O . ARG A 1 95 ? -4.790 -4.444 12.431 1.00 98.19 95 ARG A O 1
ATOM 764 N N . ARG A 1 96 ? -2.820 -3.793 11.557 1.00 98.44 96 ARG A N 1
ATOM 765 C CA . ARG A 1 96 ? -2.152 -3.561 12.841 1.00 98.44 96 ARG A CA 1
ATOM 766 C C . ARG A 1 96 ? -2.835 -2.452 13.639 1.00 98.44 96 ARG A C 1
ATOM 768 O O . ARG A 1 96 ? -3.138 -2.661 14.806 1.00 98.44 96 ARG A O 1
ATOM 775 N N . ARG A 1 97 ? -3.144 -1.315 13.009 1.00 98.19 97 ARG A N 1
ATOM 776 C CA . ARG A 1 97 ? -3.871 -0.209 13.658 1.00 98.19 97 ARG A CA 1
ATOM 777 C C . ARG A 1 97 ? -5.253 -0.641 14.138 1.00 98.19 97 ARG A C 1
ATOM 779 O O . ARG A 1 97 ? -5.629 -0.305 15.254 1.00 98.19 97 ARG A O 1
ATOM 786 N N . ALA A 1 98 ? -5.983 -1.412 13.332 1.00 97.62 98 ALA A N 1
ATOM 787 C CA . ALA A 1 98 ? -7.289 -1.938 13.720 1.00 97.62 98 ALA A CA 1
ATOM 788 C C . ALA A 1 98 ? -7.192 -2.891 14.924 1.00 97.62 98 ALA A C 1
ATOM 790 O O . ALA A 1 98 ? -8.012 -2.808 15.835 1.00 97.62 98 ALA A O 1
ATOM 791 N N . GLN A 1 99 ? -6.176 -3.758 14.960 1.00 96.94 99 GLN A N 1
ATOM 792 C CA . GLN A 1 99 ? -5.929 -4.646 16.097 1.00 96.94 99 GLN A CA 1
ATOM 793 C C . GLN A 1 99 ? -5.550 -3.864 17.361 1.00 96.94 99 GLN A C 1
ATOM 795 O O . GLN A 1 99 ? -6.135 -4.100 18.413 1.00 96.94 99 GLN A O 1
ATOM 800 N N . GLU A 1 100 ? -4.625 -2.908 17.255 1.00 97.81 100 GLU A N 1
ATOM 801 C CA . GLU A 1 100 ? -4.216 -2.052 18.375 1.00 97.81 100 GLU A CA 1
ATOM 802 C C . GLU A 1 100 ? -5.393 -1.222 18.907 1.00 97.81 100 GLU A C 1
ATOM 804 O O . GLU A 1 100 ? -5.541 -1.057 20.116 1.00 97.81 100 GLU A O 1
ATOM 809 N N . GLN A 1 101 ? -6.262 -0.717 18.027 1.00 96.88 101 GLN A N 1
ATOM 810 C CA . GLN A 1 101 ? -7.469 -0.005 18.435 1.00 96.88 101 GLN A CA 1
ATOM 811 C C . GLN A 1 101 ? -8.461 -0.937 19.137 1.00 96.88 101 GLN A C 1
ATOM 813 O O . GLN A 1 101 ? -8.954 -0.589 20.205 1.00 96.88 101 GLN A O 1
ATOM 818 N N . ALA A 1 102 ? -8.720 -2.125 18.588 1.00 95.81 102 ALA A N 1
ATOM 819 C CA . ALA A 1 102 ? -9.609 -3.100 19.215 1.00 95.81 102 ALA A CA 1
ATOM 820 C C . ALA A 1 102 ? -9.095 -3.540 20.598 1.00 95.81 102 ALA A C 1
ATOM 822 O O . ALA A 1 102 ? -9.884 -3.696 21.530 1.00 95.81 102 ALA A O 1
ATOM 823 N N . GLU A 1 103 ? -7.779 -3.699 20.751 1.00 96.25 103 GLU A N 1
ATOM 824 C CA . GLU A 1 103 ? -7.140 -4.003 22.031 1.00 96.25 103 GLU A CA 1
ATOM 825 C C . GLU A 1 103 ? -7.295 -2.848 23.026 1.00 96.25 103 GLU A C 1
ATOM 827 O O . GLU A 1 103 ? -7.738 -3.077 24.150 1.00 96.25 103 GLU A O 1
ATOM 832 N N . ARG A 1 104 ? -7.045 -1.601 22.604 1.00 97.19 104 ARG A N 1
ATOM 833 C CA . ARG A 1 104 ? -7.269 -0.409 23.442 1.00 97.19 104 ARG A CA 1
ATOM 834 C C . ARG A 1 104 ? -8.723 -0.277 23.876 1.00 97.19 104 ARG A C 1
ATOM 836 O O . ARG A 1 104 ? -8.981 -0.097 25.060 1.00 97.19 104 ARG A O 1
ATOM 843 N N . GLU A 1 105 ? -9.670 -0.424 22.955 1.00 94.69 105 GLU A N 1
ATOM 844 C CA . GLU A 1 105 ? -11.104 -0.375 23.261 1.00 94.69 105 GLU A CA 1
ATOM 845 C C . GLU A 1 105 ? -11.518 -1.496 24.223 1.00 94.69 105 GLU A C 1
ATOM 847 O O . GLU A 1 105 ? -12.379 -1.308 25.086 1.00 94.69 105 GLU A O 1
ATOM 852 N N . HIS A 1 106 ? -10.917 -2.680 24.090 1.00 93.88 106 HIS A N 1
ATOM 853 C CA . HIS A 1 106 ? -11.134 -3.785 25.013 1.00 93.88 106 HIS A CA 1
ATOM 854 C C . HIS A 1 106 ? -10.539 -3.495 26.400 1.00 93.88 106 HIS A C 1
ATOM 856 O O . HIS A 1 106 ? -11.222 -3.709 27.402 1.00 93.88 106 HIS A O 1
ATOM 862 N N . GLU A 1 107 ? -9.319 -2.962 26.483 1.00 95.19 107 GLU A N 1
ATOM 863 C CA . GLU A 1 107 ? -8.703 -2.553 27.748 1.00 95.19 107 GLU A CA 1
ATOM 864 C C . GLU A 1 107 ? -9.484 -1.435 28.443 1.00 95.19 107 GLU A C 1
ATOM 866 O O . GLU A 1 107 ? -9.724 -1.511 29.648 1.00 95.19 107 GLU A O 1
ATOM 871 N N . GLU A 1 108 ? -9.896 -0.404 27.706 1.00 95.31 108 GLU A N 1
ATOM 872 C CA . GLU A 1 108 ? -10.702 0.703 28.223 1.00 95.31 108 GLU A CA 1
ATOM 873 C C . GLU A 1 108 ? -12.032 0.186 28.771 1.00 95.31 108 GLU A C 1
ATOM 875 O O . GLU A 1 108 ? -12.363 0.455 29.927 1.00 95.31 108 GLU A O 1
ATOM 880 N N . ARG A 1 109 ? -12.725 -0.674 28.015 1.00 94.69 109 ARG A N 1
ATOM 881 C CA . ARG A 1 109 ? -13.931 -1.374 28.476 1.00 94.69 109 ARG A CA 1
ATOM 882 C C . ARG A 1 109 ? -13.685 -2.160 29.758 1.00 94.69 109 ARG A C 1
ATOM 884 O O . ARG A 1 109 ? -14.468 -2.055 30.703 1.00 94.69 109 ARG A O 1
ATOM 891 N N . GLN A 1 110 ? -12.607 -2.941 29.823 1.00 92.50 110 GLN A N 1
ATOM 892 C CA . GLN A 1 110 ? -12.271 -3.703 31.025 1.00 92.50 110 GLN A CA 1
ATOM 893 C C . GLN A 1 110 ? -11.989 -2.789 32.224 1.00 92.50 110 GLN A C 1
ATOM 895 O O . GLN A 1 110 ? -12.443 -3.089 33.330 1.00 92.50 110 GLN A O 1
ATOM 900 N N . ARG A 1 111 ? -11.294 -1.664 32.021 1.00 95.94 111 ARG A N 1
ATOM 901 C CA . ARG A 1 111 ? -11.013 -0.671 33.071 1.00 95.94 111 ARG A CA 1
ATOM 902 C C . ARG A 1 111 ? -12.288 0.007 33.567 1.00 95.94 111 ARG A C 1
ATOM 904 O O . ARG A 1 111 ? -12.476 0.107 34.780 1.00 95.94 111 ARG A O 1
ATOM 911 N N . GLU A 1 112 ? -13.173 0.427 32.666 1.00 95.06 112 GLU A N 1
ATOM 912 C CA . GLU A 1 112 ? -14.462 1.039 33.008 1.00 95.06 112 GLU A CA 1
ATOM 913 C C . GLU A 1 112 ? -15.348 0.072 33.797 1.00 95.06 112 GLU A C 1
ATOM 915 O O . GLU A 1 112 ? -15.825 0.407 34.885 1.00 95.06 112 GLU A O 1
ATOM 920 N N . VAL A 1 113 ? -15.498 -1.161 33.301 1.00 94.88 113 VAL A N 1
ATOM 921 C CA . VAL A 1 113 ? -16.261 -2.214 33.981 1.00 94.88 113 VAL A CA 1
ATOM 922 C C . VAL A 1 113 ? -15.651 -2.519 35.350 1.00 94.88 113 VAL A C 1
ATOM 924 O O . VAL A 1 113 ? -16.376 -2.574 36.342 1.00 94.88 113 VAL A O 1
ATOM 927 N N . ALA A 1 114 ? -14.328 -2.671 35.453 1.00 94.75 114 ALA A N 1
ATOM 928 C CA . ALA A 1 114 ? -13.660 -2.934 36.728 1.00 94.75 114 ALA A CA 1
ATOM 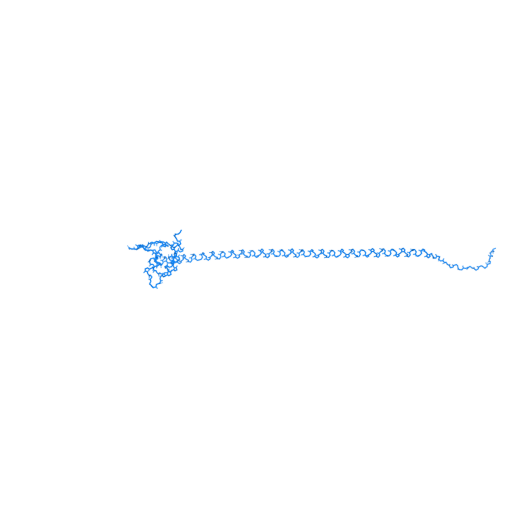929 C C . ALA A 1 114 ? -13.859 -1.792 37.738 1.00 94.75 114 ALA A C 1
ATOM 931 O O . ALA A 1 114 ? -14.142 -2.050 38.913 1.00 94.75 114 ALA A O 1
ATOM 932 N N . SER A 1 115 ? -13.764 -0.539 37.284 1.00 95.56 115 SER A N 1
ATOM 933 C CA . SER A 1 115 ? -14.031 0.646 38.105 1.00 95.56 115 SER A CA 1
ATOM 934 C C . SER A 1 115 ? -15.466 0.637 38.637 1.00 95.56 115 SER A C 1
ATOM 936 O O . SER A 1 115 ? -15.681 0.762 39.846 1.00 95.56 115 SER A O 1
ATOM 938 N N . PHE A 1 116 ? -16.444 0.369 37.766 1.00 95.44 116 PHE A N 1
ATOM 939 C CA . PHE A 1 116 ? -17.856 0.272 38.133 1.00 95.44 116 PHE A CA 1
ATOM 940 C C . PHE A 1 116 ? -18.125 -0.850 39.147 1.00 95.44 116 PHE A C 1
ATOM 942 O O . PHE A 1 116 ? -18.794 -0.637 40.165 1.00 95.44 116 PHE A O 1
ATOM 949 N N . LEU A 1 117 ? -17.578 -2.047 38.907 1.00 93.56 117 LEU A N 1
ATOM 950 C CA . LEU A 1 117 ? -17.717 -3.185 39.817 1.00 93.56 117 LEU A CA 1
ATOM 951 C C . LEU A 1 117 ? -17.163 -2.842 41.204 1.00 93.56 117 LEU A C 1
ATOM 953 O O . LEU A 1 117 ? -17.847 -3.062 42.206 1.00 93.56 117 LEU A O 1
ATOM 957 N N . LYS A 1 118 ? -15.976 -2.228 41.270 1.00 94.19 118 LYS A N 1
ATOM 958 C CA . LYS A 1 118 ? -15.355 -1.796 42.527 1.00 94.19 118 LYS A CA 1
ATOM 959 C C . LYS A 1 118 ? -16.194 -0.736 43.242 1.00 94.19 118 LYS A C 1
ATOM 961 O O . LYS A 1 118 ? -16.462 -0.886 44.432 1.00 94.19 118 LYS A O 1
ATOM 966 N N . GLN A 1 119 ? -16.645 0.295 42.527 1.00 94.25 119 GLN A N 1
ATOM 967 C CA . GLN A 1 119 ? -17.431 1.396 43.089 1.00 94.25 119 GLN A CA 1
ATOM 968 C C . GLN A 1 119 ? -18.748 0.914 43.713 1.00 94.25 119 GLN A C 1
ATOM 970 O O . GLN A 1 119 ? -19.168 1.419 44.755 1.00 94.25 119 GLN A O 1
ATOM 975 N N . HIS A 1 120 ? -19.394 -0.089 43.114 1.00 91.44 120 HIS A N 1
ATOM 976 C CA . HIS A 1 120 ? -20.656 -0.637 43.615 1.00 91.44 120 HIS A CA 1
ATOM 977 C C . HIS A 1 120 ? -20.499 -1.895 44.494 1.00 91.44 120 HIS A C 1
ATOM 979 O O . HIS A 1 120 ? -21.485 -2.379 45.072 1.00 91.44 120 HIS A O 1
ATOM 985 N N . GLY A 1 121 ? -19.267 -2.376 44.683 1.00 90.44 121 GLY A N 1
ATOM 986 C CA . GLY A 1 121 ? -18.919 -3.497 45.557 1.00 90.44 121 GLY A CA 1
ATOM 987 C C . GLY A 1 121 ? -19.334 -4.861 45.004 1.00 90.44 121 GLY A C 1
ATOM 988 O O . GLY A 1 121 ? -19.851 -5.689 45.754 1.00 90.44 121 GLY A O 1
ATOM 989 N N . PHE A 1 122 ? -19.161 -5.071 43.701 1.00 92.75 122 PHE A N 1
ATOM 990 C CA . PHE A 1 122 ? -19.329 -6.355 43.027 1.00 92.75 122 PHE A CA 1
ATOM 991 C C . PHE A 1 122 ? -17.966 -7.027 42.818 1.00 92.75 122 PHE A C 1
ATOM 993 O O . PHE A 1 122 ? -16.988 -6.363 42.489 1.00 92.75 122 PHE A O 1
ATOM 1000 N N . SER A 1 123 ? -17.900 -8.348 42.993 1.00 87.31 123 SER A N 1
ATOM 1001 C CA . SER A 1 123 ? -16.655 -9.122 42.858 1.00 87.31 123 SER A CA 1
ATOM 1002 C C . SER A 1 123 ? -16.369 -9.610 41.435 1.00 87.31 123 SER A C 1
ATOM 1004 O O . SER A 1 123 ? -15.231 -9.943 41.125 1.00 87.31 123 SER A O 1
ATOM 1006 N N . SER A 1 124 ? -17.378 -9.674 40.565 1.00 90.19 124 SER A N 1
ATOM 1007 C CA . SER A 1 124 ? -17.228 -10.063 39.158 1.00 90.19 124 SER A CA 1
ATOM 1008 C C . SER A 1 124 ? -18.401 -9.551 38.316 1.00 90.19 124 SER A C 1
ATOM 1010 O O . SER A 1 124 ? -19.421 -9.130 38.862 1.00 90.19 124 SER A O 1
ATOM 1012 N N . ILE A 1 125 ? -18.282 -9.622 36.985 1.00 89.50 125 ILE A N 1
ATOM 1013 C CA . ILE A 1 125 ? -19.294 -9.162 36.006 1.00 89.50 125 ILE A CA 1
ATOM 1014 C C . ILE A 1 125 ? -20.662 -9.830 36.233 1.00 89.50 125 ILE A C 1
ATOM 1016 O O . ILE A 1 125 ? -21.712 -9.202 36.121 1.00 89.50 125 ILE A O 1
ATOM 1020 N N . ASN A 1 126 ? -20.643 -11.105 36.620 1.00 86.75 126 ASN A N 1
ATOM 1021 C CA . ASN A 1 126 ? -21.826 -11.886 36.978 1.00 86.75 126 ASN A CA 1
ATOM 1022 C C . ASN A 1 126 ? -21.950 -12.107 38.498 1.00 86.75 126 ASN A C 1
ATOM 1024 O O . ASN A 1 126 ? -22.756 -12.925 38.950 1.00 86.75 126 ASN A O 1
ATOM 1028 N N . GLY A 1 127 ? -21.138 -11.398 39.282 1.00 83.81 127 GLY A N 1
ATOM 1029 C CA . GLY A 1 127 ? -21.018 -11.536 40.724 1.00 83.81 127 GLY A CA 1
ATOM 1030 C C . GLY A 1 127 ? -22.231 -10.951 41.423 1.00 83.81 127 GLY A C 1
ATOM 1031 O O . GLY A 1 127 ? -22.550 -9.773 41.284 1.00 83.81 127 GLY A O 1
ATOM 1032 N N . VAL A 1 128 ? -22.919 -11.783 42.193 1.00 84.81 128 VAL A N 1
ATOM 1033 C CA . VAL A 1 128 ? -24.106 -11.353 42.920 1.00 84.81 128 VAL A CA 1
ATOM 1034 C C . VAL A 1 128 ? -23.709 -10.683 44.230 1.00 84.81 128 VAL A C 1
ATOM 1036 O O . VAL A 1 128 ? -23.045 -11.278 45.078 1.00 84.81 128 VAL A O 1
ATOM 1039 N N . LYS A 1 129 ? -24.169 -9.451 44.437 1.00 85.31 129 LYS A N 1
ATOM 1040 C CA . LYS A 1 129 ? -24.105 -8.801 45.744 1.00 85.31 129 LYS A CA 1
ATOM 1041 C C . LYS A 1 129 ? -25.320 -9.233 46.5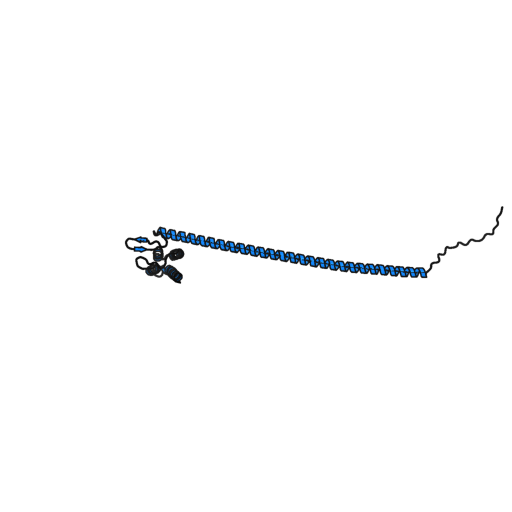51 1.00 85.31 129 LYS A C 1
ATOM 1043 O O . LYS A 1 129 ? -26.449 -8.879 46.207 1.00 85.31 129 LYS A O 1
ATOM 1048 N N . LYS A 1 130 ? -25.085 -10.026 47.597 1.00 80.88 130 LYS A N 1
ATOM 1049 C CA . LYS A 1 130 ? -26.119 -10.454 48.545 1.00 80.88 130 LYS A CA 1
ATOM 1050 C C . LYS A 1 130 ? -26.159 -9.486 49.728 1.00 80.88 130 LYS A C 1
ATOM 1052 O O . LYS A 1 130 ? -25.125 -9.166 50.305 1.00 80.88 130 LYS A O 1
ATOM 1057 N N . SER A 1 131 ? -27.351 -9.024 50.072 1.00 77.12 131 SER A N 1
ATOM 1058 C CA . SER A 1 131 ? -27.667 -8.338 51.326 1.00 77.12 131 SER A CA 1
ATOM 1059 C C . SER A 1 131 ? -28.716 -9.157 52.088 1.00 77.12 131 SER A C 1
ATOM 1061 O O . SER A 1 131 ? -29.227 -10.139 51.551 1.00 77.12 131 SER A O 1
ATOM 1063 N N . PHE A 1 132 ? -29.051 -8.757 53.319 1.00 70.12 132 PHE A N 1
ATOM 1064 C CA . PHE A 1 132 ? -29.896 -9.512 54.259 1.00 70.12 132 PHE A CA 1
ATOM 1065 C C . PHE A 1 132 ? -31.219 -10.019 53.646 1.00 70.12 132 PHE A C 1
ATOM 1067 O O . PHE A 1 132 ? -31.697 -11.079 54.029 1.00 70.12 132 PHE A O 1
ATOM 1074 N N . MET A 1 133 ? -31.781 -9.312 52.653 1.00 75.38 133 MET A N 1
ATOM 1075 C CA . MET A 1 133 ? -33.027 -9.698 51.967 1.00 75.38 133 MET A CA 1
ATOM 1076 C C . MET A 1 133 ? -32.996 -9.556 50.432 1.00 75.38 133 MET A C 1
ATOM 1078 O O . MET A 1 133 ? -34.043 -9.615 49.788 1.00 75.38 133 MET A O 1
ATOM 1082 N N . SER A 1 134 ? -31.837 -9.333 49.800 1.00 79.56 134 SER A N 1
ATOM 1083 C CA . SER A 1 134 ? -31.796 -9.095 48.347 1.00 79.56 134 SER A CA 1
ATOM 1084 C C . SER A 1 134 ? -30.519 -9.568 47.669 1.00 79.56 134 SER A C 1
ATOM 1086 O O . SER A 1 134 ? -29.449 -9.637 48.273 1.00 79.56 134 SER A O 1
ATOM 1088 N N . SER A 1 135 ? -30.645 -9.901 46.385 1.00 84.19 135 SER A N 1
ATOM 1089 C CA . SER A 1 135 ? -29.529 -10.260 45.522 1.00 84.19 135 SER A CA 1
ATOM 1090 C C . SER A 1 135 ? -29.578 -9.413 44.249 1.00 84.19 135 SER A C 1
ATOM 1092 O O . SER A 1 135 ? -30.584 -9.389 43.533 1.00 84.19 135 SER A O 1
ATOM 1094 N N . THR A 1 136 ? -28.497 -8.679 43.989 1.00 87.12 136 THR A N 1
ATOM 1095 C CA . THR A 1 136 ? -28.396 -7.742 42.860 1.00 87.12 136 THR A CA 1
ATOM 1096 C C . THR A 1 136 ? -27.153 -8.063 42.045 1.00 87.12 136 THR A C 1
ATOM 1098 O O . THR A 1 136 ? -26.094 -8.320 42.616 1.00 87.12 136 THR A O 1
ATOM 1101 N N . TYR A 1 137 ? -27.276 -8.036 40.719 1.00 91.56 137 TYR A N 1
ATOM 1102 C CA . TYR A 1 137 ? -26.148 -8.186 39.800 1.00 91.56 137 TYR A CA 1
ATOM 1103 C C . TYR A 1 137 ? -25.703 -6.820 39.258 1.00 91.56 137 TYR A C 1
ATOM 1105 O O . TYR A 1 137 ? -26.515 -5.884 39.244 1.00 91.56 137 TYR A O 1
ATOM 1113 N N . PRO A 1 138 ? -24.457 -6.699 38.762 1.00 93.69 138 PRO A N 1
ATOM 1114 C CA . PRO A 1 138 ? -23.943 -5.461 38.181 1.00 93.69 138 PRO A CA 1
ATOM 1115 C C . PRO A 1 138 ? -24.841 -4.917 37.073 1.00 93.69 138 PRO A C 1
ATOM 1117 O O . PRO A 1 138 ? -25.173 -3.733 37.071 1.00 93.69 138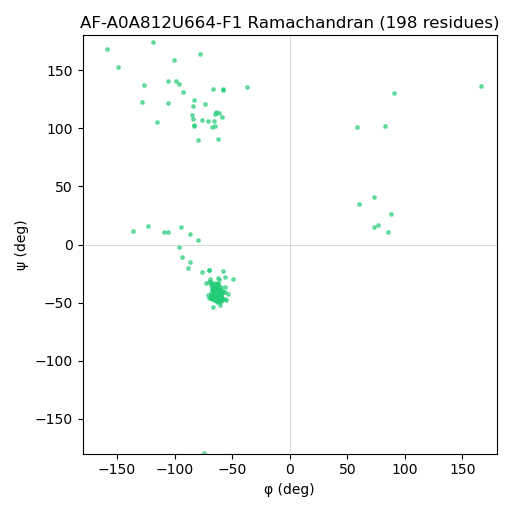 PRO A O 1
ATOM 1120 N N . LEU A 1 139 ? -25.326 -5.803 36.197 1.00 93.75 139 LEU A N 1
ATOM 1121 C CA . LEU A 1 139 ? -26.190 -5.432 35.081 1.00 93.75 139 LEU A CA 1
ATOM 1122 C C . LEU A 1 139 ? -27.536 -4.849 35.545 1.00 93.75 139 LEU A C 1
ATOM 1124 O O . LEU A 1 139 ? -27.989 -3.844 35.004 1.00 93.75 139 LEU A O 1
ATOM 1128 N N . HIS A 1 140 ? -28.161 -5.409 36.591 1.00 92.94 140 HIS A N 1
ATOM 1129 C CA . HIS A 1 140 ? -29.374 -4.819 37.180 1.00 92.94 140 HIS A CA 1
ATOM 1130 C C . HIS A 1 140 ? -29.096 -3.460 37.814 1.00 92.94 140 HIS A C 1
ATOM 1132 O O . HIS A 1 140 ? -29.977 -2.603 37.796 1.00 92.94 140 HIS A O 1
ATOM 1138 N N . LYS A 1 141 ? -27.899 -3.257 38.383 1.00 93.56 141 LYS A N 1
ATOM 1139 C CA . LYS A 1 141 ? -27.532 -1.975 38.985 1.00 93.56 141 LYS A CA 1
ATOM 1140 C C . LYS A 1 141 ? -27.332 -0.896 37.926 1.00 93.56 141 LYS A C 1
ATOM 1142 O O . LYS A 1 141 ? -27.897 0.181 38.081 1.00 93.56 141 LYS A O 1
ATOM 1147 N N . ALA A 1 142 ? -26.615 -1.196 36.846 1.00 93.75 142 ALA A N 1
ATOM 1148 C CA . ALA A 1 142 ? -26.462 -0.285 35.712 1.00 93.75 142 ALA A CA 1
ATOM 1149 C C . ALA A 1 142 ? -27.828 0.043 35.070 1.00 93.75 142 ALA A C 1
ATOM 1151 O O . ALA A 1 142 ? -28.146 1.207 34.834 1.00 93.75 142 ALA A O 1
ATOM 1152 N N . ALA A 1 143 ? -28.700 -0.963 34.930 1.00 93.44 143 ALA A N 1
ATOM 1153 C CA . ALA A 1 143 ? -30.067 -0.785 34.442 1.00 93.44 143 ALA A CA 1
ATOM 1154 C C . ALA A 1 143 ? -30.956 0.058 35.374 1.00 93.44 143 ALA A C 1
ATOM 1156 O O . ALA A 1 143 ? -31.811 0.804 34.908 1.00 93.44 143 ALA A O 1
ATOM 1157 N N . GLU A 1 144 ? -30.769 -0.036 36.693 1.00 92.38 144 GLU A N 1
ATOM 1158 C CA . GLU A 1 144 ? -31.451 0.833 37.656 1.00 92.38 144 GLU A CA 1
ATOM 1159 C C . GLU A 1 144 ? -30.989 2.293 37.524 1.00 92.38 144 GLU A C 1
ATOM 1161 O O . GLU A 1 144 ? -31.823 3.199 37.605 1.00 92.38 144 GLU A O 1
ATOM 1166 N N . LEU A 1 145 ? -29.685 2.510 37.315 1.00 92.19 145 LEU A N 1
ATOM 1167 C CA . LEU A 1 145 ? -29.080 3.834 37.137 1.00 92.19 145 LEU A CA 1
ATOM 1168 C C . LEU A 1 145 ? -29.460 4.489 35.798 1.00 92.19 145 LEU A C 1
ATOM 1170 O O . LEU A 1 145 ? -29.420 5.710 35.704 1.00 92.19 145 LEU A O 1
ATOM 1174 N N . GLY A 1 146 ? -29.874 3.699 34.801 1.00 92.50 146 GLY A N 1
ATOM 1175 C CA . GLY A 1 146 ? -30.175 4.192 33.452 1.00 92.50 146 GLY A CA 1
ATOM 1176 C C . GLY A 1 146 ? -28.920 4.476 32.622 1.00 92.50 146 GLY A C 1
ATOM 1177 O O . GLY A 1 146 ? -28.996 5.177 31.615 1.00 92.50 146 GLY A O 1
ATOM 1178 N N . ASP A 1 147 ? -27.772 3.942 33.043 1.00 94.31 147 ASP A N 1
ATOM 1179 C CA . ASP A 1 147 ? -26.497 4.106 32.353 1.00 94.31 147 ASP A CA 1
ATOM 1180 C C . ASP A 1 147 ? -26.419 3.145 31.161 1.00 94.31 147 ASP A C 1
ATOM 1182 O O . ASP A 1 147 ? -25.993 1.993 31.277 1.00 94.31 147 ASP A O 1
ATOM 1186 N N . ALA A 1 148 ? -26.884 3.624 30.008 1.00 93.62 148 ALA A N 1
ATOM 1187 C CA . ALA A 1 148 ? -26.916 2.838 28.782 1.00 93.62 148 ALA A CA 1
ATOM 1188 C C . ALA A 1 148 ? -25.509 2.432 28.316 1.00 93.62 148 ALA A C 1
ATOM 1190 O O . ALA A 1 148 ? -25.347 1.327 27.798 1.00 93.62 148 ALA A O 1
ATOM 1191 N N . HIS A 1 149 ? -24.506 3.292 28.534 1.00 93.88 149 HIS A N 1
ATOM 1192 C CA . HIS A 1 149 ? -23.117 3.015 28.168 1.00 93.88 149 HIS A CA 1
ATOM 1193 C C . HIS A 1 149 ? -22.569 1.870 29.013 1.00 93.88 149 HIS A C 1
ATOM 1195 O O . HIS A 1 149 ? -22.161 0.854 28.463 1.00 93.88 149 HIS A O 1
ATOM 1201 N N . MET A 1 150 ? -22.656 1.952 30.343 1.00 94.50 150 MET A N 1
ATOM 1202 C CA . MET A 1 150 ? -22.177 0.876 31.220 1.00 94.50 150 MET A CA 1
ATOM 1203 C C . MET A 1 150 ? -22.935 -0.440 31.004 1.00 94.50 150 MET A C 1
ATOM 1205 O O . MET A 1 150 ? -22.351 -1.520 31.098 1.00 94.50 150 MET A O 1
ATOM 1209 N N . VAL A 1 151 ? -24.231 -0.379 30.681 1.00 94.50 151 VAL A N 1
ATOM 1210 C CA . VAL A 1 151 ? -25.001 -1.568 30.296 1.00 94.50 151 VAL A CA 1
ATOM 1211 C C . VAL A 1 151 ? -24.447 -2.202 29.017 1.00 94.50 151 VAL A C 1
ATOM 1213 O O . VAL A 1 151 ? -24.246 -3.415 29.004 1.00 94.50 151 VAL A O 1
ATOM 1216 N N . ASP A 1 152 ? -24.147 -1.416 27.982 1.00 93.56 152 ASP A N 1
ATOM 1217 C CA . ASP A 1 152 ? -23.514 -1.909 26.751 1.00 93.56 152 ASP A CA 1
ATOM 1218 C C . ASP A 1 152 ? -22.127 -2.518 27.025 1.00 93.56 152 ASP A C 1
ATOM 1220 O O . ASP A 1 152 ? -21.843 -3.636 26.590 1.00 93.56 152 ASP A O 1
ATOM 1224 N N . GLN A 1 153 ? -21.296 -1.844 27.829 1.00 94.12 153 GLN A N 1
ATOM 1225 C CA . GLN A 1 153 ? -19.974 -2.339 28.228 1.00 94.12 153 GLN A CA 1
ATOM 1226 C C . GLN A 1 153 ? -20.062 -3.681 28.970 1.00 94.12 153 GLN A C 1
ATOM 1228 O O . GLN A 1 153 ? -19.324 -4.613 28.646 1.00 94.12 153 GLN A O 1
ATOM 1233 N N . LEU A 1 154 ? -20.987 -3.813 29.930 1.00 93.06 154 LEU A N 1
ATOM 1234 C CA . LEU A 1 154 ? -21.201 -5.048 30.689 1.00 93.06 154 LEU A CA 1
ATOM 1235 C C . LEU A 1 154 ? -21.706 -6.190 29.800 1.00 93.06 154 LEU A C 1
ATOM 1237 O O . LEU A 1 154 ? -21.234 -7.317 29.943 1.00 93.06 154 LEU A O 1
ATOM 1241 N N . VAL A 1 155 ? -22.634 -5.918 28.878 1.00 93.00 155 VAL A N 1
ATOM 1242 C CA . VAL A 1 155 ? -23.135 -6.919 27.920 1.00 93.00 155 VAL A CA 1
ATOM 1243 C C . VAL A 1 155 ? -22.010 -7.404 27.009 1.00 93.00 155 VAL A C 1
ATOM 1245 O O . VAL A 1 155 ? -21.809 -8.611 26.888 1.00 93.00 155 VAL A O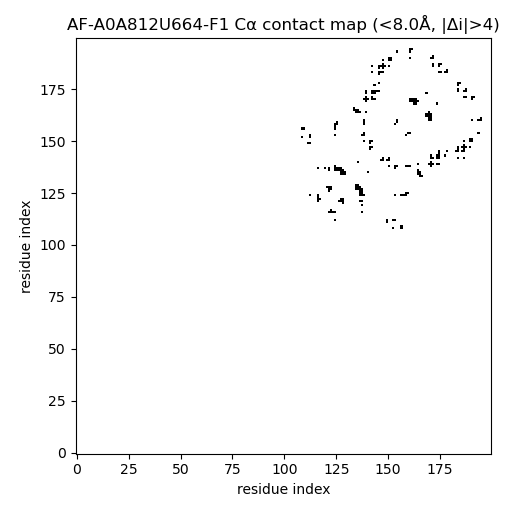 1
ATOM 1248 N N . LYS A 1 156 ? -21.227 -6.485 26.431 1.00 91.06 156 LYS A N 1
ATOM 1249 C CA . LYS A 1 156 ? -20.058 -6.823 25.600 1.00 91.06 156 LYS A CA 1
ATOM 1250 C C . LYS A 1 156 ? -18.976 -7.571 26.383 1.00 91.06 156 LYS A C 1
ATOM 1252 O O . LYS A 1 156 ? -18.276 -8.394 25.808 1.00 91.06 156 LYS A O 1
ATOM 1257 N N . ALA A 1 157 ? -18.878 -7.339 27.692 1.00 90.00 157 ALA A N 1
ATOM 1258 C CA . ALA A 1 157 ? -18.005 -8.083 28.599 1.00 90.00 157 ALA A CA 1
ATOM 1259 C C . ALA A 1 157 ? -18.576 -9.453 29.042 1.00 90.00 157 ALA A C 1
ATOM 1261 O O . ALA A 1 157 ? -17.963 -10.131 29.866 1.00 90.00 157 ALA A O 1
ATOM 1262 N N . GLY A 1 158 ? -19.739 -9.877 28.530 1.00 89.25 158 GLY A N 1
ATOM 1263 C CA . GLY A 1 158 ? -20.335 -11.186 28.822 1.00 89.25 158 GLY A CA 1
ATOM 1264 C C . GLY A 1 158 ? -21.238 -11.222 30.063 1.00 89.25 158 GLY A C 1
ATOM 1265 O O . GLY A 1 158 ? -21.384 -12.270 30.704 1.00 89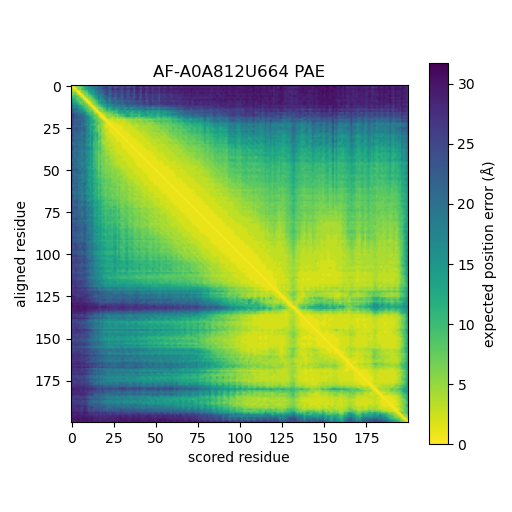.25 158 GLY A O 1
ATOM 1266 N N . ALA A 1 159 ? -21.838 -10.094 30.451 1.00 90.69 159 ALA A N 1
ATOM 1267 C CA . ALA A 1 159 ? -22.883 -10.088 31.470 1.00 90.69 159 ALA A CA 1
ATOM 1268 C C . ALA A 1 159 ? -24.140 -10.818 30.974 1.00 90.69 159 ALA A C 1
ATOM 1270 O O . ALA A 1 159 ? -24.639 -10.570 29.877 1.00 90.69 159 ALA A O 1
ATOM 1271 N N . ASP A 1 160 ? -24.690 -11.689 31.816 1.00 89.62 160 ASP A N 1
ATOM 1272 C CA . ASP A 1 160 ? -25.887 -12.455 31.479 1.00 89.62 160 ASP A CA 1
ATOM 1273 C C . ASP A 1 160 ? -27.147 -11.575 31.576 1.00 89.62 160 ASP A C 1
ATOM 1275 O O . ASP A 1 160 ? -27.624 -11.233 32.665 1.00 89.62 160 ASP A O 1
ATOM 1279 N N . VAL A 1 161 ? -27.697 -11.218 30.413 1.00 90.06 161 VAL A N 1
ATOM 1280 C CA . VAL A 1 161 ? -28.908 -10.391 30.274 1.00 90.06 161 VAL A CA 1
ATOM 1281 C C . VAL A 1 161 ? -30.191 -11.105 30.707 1.00 90.06 161 VAL A C 1
ATOM 1283 O O . VAL A 1 161 ? -31.181 -10.443 31.042 1.00 90.06 161 VAL A O 1
ATOM 1286 N N . ALA A 1 162 ? -30.197 -12.442 30.721 1.00 87.94 162 ALA A N 1
ATOM 1287 C CA . ALA A 1 162 ? -31.358 -13.255 31.070 1.00 87.94 162 ALA A CA 1
ATOM 1288 C C . ALA A 1 162 ? -31.468 -13.505 32.582 1.00 87.94 162 ALA A C 1
ATOM 1290 O O . ALA A 1 162 ? -32.542 -13.887 33.067 1.00 87.94 162 ALA A O 1
ATOM 1291 N N . LYS A 1 163 ? -30.399 -13.247 33.349 1.00 87.31 163 LYS A N 1
ATOM 1292 C CA . LYS A 1 163 ? -30.414 -13.427 34.803 1.00 87.31 163 LYS A CA 1
ATOM 1293 C C . LYS A 1 163 ? -31.492 -12.598 35.481 1.00 87.31 163 LYS A C 1
ATOM 1295 O O . LYS A 1 163 ? -31.653 -11.391 35.278 1.00 87.31 163 LYS A O 1
ATOM 1300 N N . LYS A 1 164 ? -32.204 -13.273 36.378 1.00 89.88 164 LYS A N 1
ATOM 1301 C CA . LYS A 1 164 ? -33.199 -12.669 37.256 1.00 89.88 164 LYS A CA 1
ATOM 1302 C C . LYS A 1 164 ? -32.569 -12.351 38.610 1.00 89.88 164 LYS A C 1
ATOM 1304 O O . LYS A 1 164 ? -31.800 -13.144 39.148 1.00 89.88 164 LYS A O 1
ATOM 1309 N N . ASN A 1 165 ? -32.890 -11.181 39.152 1.00 89.25 165 ASN A N 1
ATOM 1310 C CA . ASN A 1 165 ? -32.530 -10.810 40.523 1.00 89.25 165 ASN A CA 1
ATOM 1311 C C . ASN A 1 165 ? -33.415 -11.544 41.556 1.00 89.25 165 ASN A C 1
ATOM 1313 O O . ASN A 1 165 ? -34.314 -12.297 41.176 1.00 89.25 165 ASN A O 1
ATOM 1317 N N . SER A 1 166 ? -33.219 -11.297 42.859 1.00 87.25 166 SER A N 1
ATOM 1318 C CA . SER A 1 166 ? -34.043 -11.910 43.925 1.00 87.25 166 SER A CA 1
ATOM 1319 C C . SER A 1 166 ? -35.546 -11.625 43.811 1.00 87.25 166 SER A C 1
ATOM 1321 O O . SER A 1 166 ? -36.353 -12.380 44.337 1.00 87.25 166 SER A O 1
ATOM 1323 N N . GLY A 1 167 ? -35.935 -10.552 43.118 1.00 84.31 167 GLY A N 1
ATOM 1324 C CA . GLY A 1 167 ? -37.332 -10.218 42.835 1.00 84.31 167 GLY A CA 1
ATOM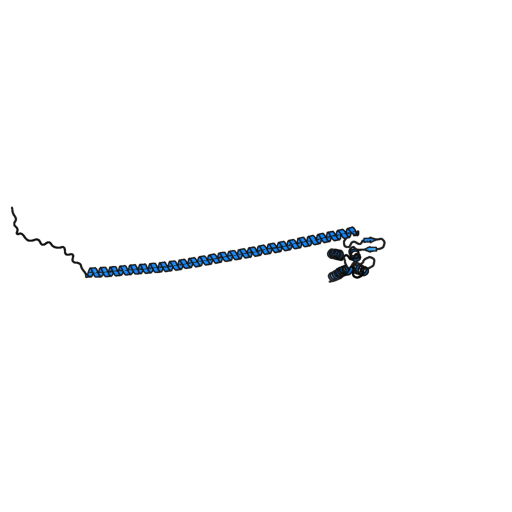 1325 C C . GLY A 1 167 ? -37.896 -10.881 41.575 1.00 84.31 167 GLY A C 1
ATOM 1326 O O . GLY A 1 167 ? -38.968 -10.484 41.125 1.00 84.31 167 GLY A O 1
ATOM 1327 N N . GLY A 1 168 ? -37.164 -11.816 40.958 1.00 89.19 168 GLY A N 1
ATOM 1328 C CA . GLY A 1 168 ? -37.576 -12.513 39.739 1.00 89.19 168 GLY A CA 1
ATOM 1329 C C . GLY A 1 168 ? -37.511 -11.662 38.466 1.00 89.19 168 GLY A C 1
ATOM 1330 O O . GLY A 1 168 ? -38.090 -12.056 37.453 1.00 89.19 168 GLY A O 1
ATOM 1331 N N . LYS A 1 169 ? -36.827 -10.508 38.496 1.00 90.38 169 LYS A N 1
ATOM 1332 C CA . LYS A 1 169 ? -36.813 -9.536 37.391 1.00 90.38 169 LYS A CA 1
ATOM 1333 C C . LYS A 1 169 ? -35.503 -9.532 36.619 1.00 90.38 169 LYS A C 1
ATOM 1335 O O . LYS A 1 169 ? -34.429 -9.598 37.217 1.00 90.38 169 LYS A O 1
ATOM 1340 N N . THR A 1 170 ? -35.590 -9.393 35.300 1.00 92.00 170 THR A N 1
ATOM 1341 C CA . THR A 1 170 ? -34.424 -9.159 34.428 1.00 92.00 170 THR A CA 1
ATOM 1342 C C . THR A 1 170 ? -33.965 -7.701 34.500 1.00 92.00 170 THR A C 1
ATOM 1344 O O . THR A 1 170 ? -34.709 -6.829 34.959 1.00 92.00 170 THR A O 1
ATOM 1347 N N . ALA A 1 171 ? -32.749 -7.412 34.028 1.00 91.81 171 ALA A N 1
ATOM 1348 C CA . ALA A 1 171 ? -32.230 -6.043 33.979 1.00 91.81 171 ALA A CA 1
ATOM 1349 C C . ALA A 1 171 ? -33.160 -5.105 33.181 1.00 91.81 171 ALA A C 1
ATOM 1351 O O . ALA A 1 171 ? -33.471 -4.011 33.647 1.00 91.81 171 ALA A O 1
ATOM 1352 N N . ALA A 1 172 ? -33.710 -5.573 32.053 1.00 92.00 172 ALA A N 1
ATOM 1353 C CA . ALA A 1 172 ? -34.653 -4.800 31.238 1.00 92.00 172 ALA A CA 1
ATOM 1354 C C . ALA A 1 172 ? -35.940 -4.452 32.005 1.00 92.00 172 ALA A C 1
ATOM 1356 O O . ALA A 1 172 ? -36.420 -3.324 31.950 1.00 92.00 172 ALA A O 1
ATOM 1357 N N . GLN A 1 173 ? -36.479 -5.392 32.787 1.00 92.19 173 GLN A N 1
ATOM 1358 C CA . GLN A 1 173 ? -37.663 -5.141 33.617 1.00 92.19 173 GLN A CA 1
ATOM 1359 C C . GLN A 1 173 ? -37.376 -4.166 34.767 1.00 92.19 173 GLN A C 1
ATOM 1361 O O . GLN A 1 173 ? -38.263 -3.416 35.178 1.00 92.19 173 GLN A O 1
ATOM 1366 N N . VAL A 1 174 ? -36.151 -4.170 35.305 1.00 91.62 174 VAL A N 1
ATOM 1367 C CA . VAL A 1 174 ? -35.718 -3.184 36.306 1.00 91.62 174 VAL A CA 1
ATOM 1368 C C . VAL A 1 174 ? -35.624 -1.793 35.681 1.00 91.62 174 VAL A C 1
ATOM 1370 O O . VAL A 1 174 ? -36.186 -0.861 36.257 1.00 91.62 174 VAL A O 1
ATOM 1373 N N . ALA A 1 175 ? -35.009 -1.666 34.500 1.00 92.50 175 ALA A N 1
ATOM 1374 C CA . ALA A 1 175 ? -34.952 -0.409 33.754 1.00 92.50 175 ALA A CA 1
ATOM 1375 C C . ALA A 1 175 ? -36.357 0.112 33.421 1.00 92.50 175 ALA A C 1
ATOM 1377 O O . ALA A 1 175 ? -36.658 1.258 33.724 1.00 92.50 175 ALA A O 1
ATOM 1378 N N . ALA A 1 176 ? -37.257 -0.741 32.920 1.00 92.25 176 ALA A N 1
ATOM 1379 C CA . ALA A 1 176 ? -38.627 -0.352 32.570 1.00 92.25 176 ALA A CA 1
ATOM 1380 C C . ALA A 1 176 ? -39.425 0.136 33.785 1.00 92.25 176 ALA A C 1
ATOM 1382 O O . ALA A 1 176 ? -40.189 1.089 33.695 1.00 92.25 176 ALA A O 1
ATOM 1383 N N . LYS A 1 177 ? -39.227 -0.485 34.956 1.00 91.38 177 LYS A N 1
ATOM 1384 C CA . LYS A 1 177 ? -39.871 -0.036 36.200 1.00 91.38 177 LYS A CA 1
ATOM 1385 C C . LYS A 1 177 ? -39.324 1.315 36.686 1.00 91.38 177 LYS A C 1
ATOM 1387 O O . LYS A 1 177 ? -40.022 2.031 37.403 1.00 91.38 177 LYS A O 1
ATOM 1392 N N . LYS A 1 178 ? -38.058 1.615 36.392 1.00 89.19 178 LYS A N 1
ATOM 1393 C CA . LYS A 1 178 ? -37.363 2.839 36.821 1.00 89.19 178 LYS A CA 1
ATOM 1394 C C . LYS A 1 178 ? -37.431 3.956 35.785 1.00 89.19 178 LYS A C 1
ATOM 1396 O O . LYS A 1 178 ? -37.119 5.089 36.143 1.00 89.19 178 LYS A O 1
ATOM 1401 N N . ASP A 1 179 ? -37.881 3.643 34.576 1.00 90.50 179 ASP A N 1
ATOM 1402 C CA . ASP A 1 179 ? -38.072 4.593 33.497 1.00 90.50 179 ASP A CA 1
ATOM 1403 C C . ASP A 1 179 ? -39.107 5.648 33.890 1.00 90.50 179 ASP A C 1
ATOM 1405 O O . ASP A 1 179 ? -40.290 5.362 34.097 1.00 90.50 179 ASP A O 1
ATOM 1409 N N . LYS A 1 180 ? -38.651 6.890 34.032 1.00 87.19 180 LYS A N 1
ATOM 1410 C CA . LYS A 1 180 ? -39.507 8.032 34.336 1.00 87.19 180 LYS A CA 1
ATOM 1411 C C . LYS A 1 180 ? -39.456 8.967 33.142 1.00 87.19 180 LYS A C 1
ATOM 1413 O O . LYS A 1 180 ? -38.482 9.688 32.965 1.00 87.19 180 LYS A O 1
ATOM 1418 N N . LYS A 1 181 ? -40.533 8.977 32.351 1.00 86.06 181 LYS A N 1
ATOM 1419 C CA . LYS A 1 181 ? -40.663 9.811 31.140 1.00 86.06 181 LYS A CA 1
ATOM 1420 C C . LYS A 1 181 ? -39.591 9.516 30.069 1.00 86.06 181 LYS A C 1
ATOM 1422 O O . LYS A 1 181 ? -39.160 10.436 29.384 1.00 86.06 181 LYS A O 1
ATOM 1427 N N . GLY A 1 182 ? -39.156 8.263 29.923 1.00 85.88 182 GLY A N 1
ATOM 1428 C CA . GLY A 1 182 ? -38.184 7.864 28.899 1.00 85.88 182 GLY A CA 1
ATOM 1429 C C . GLY A 1 182 ? -36.712 8.045 29.288 1.00 85.88 182 GLY A C 1
ATOM 1430 O O . GLY A 1 182 ? -35.845 7.900 28.423 1.00 85.88 182 GLY A O 1
ATOM 1431 N N . SER A 1 183 ? -36.407 8.326 30.561 1.00 87.94 183 SER A N 1
ATOM 1432 C CA . SER A 1 183 ? -35.037 8.427 31.085 1.00 87.94 183 SER A CA 1
ATOM 1433 C C . SER A 1 183 ? -34.194 7.166 30.854 1.00 87.94 183 SER A C 1
ATOM 1435 O O . SER A 1 183 ? -32.978 7.257 30.724 1.00 87.94 183 SER A O 1
ATOM 1437 N N . HIS A 1 184 ? -34.828 5.994 30.771 1.00 91.25 184 HIS A N 1
ATOM 1438 C CA . HIS A 1 184 ? -34.158 4.697 30.632 1.00 91.25 184 HIS A CA 1
ATOM 1439 C C . HIS A 1 184 ? -34.353 4.090 29.236 1.00 91.25 184 HIS A C 1
ATOM 1441 O O . HIS A 1 184 ? -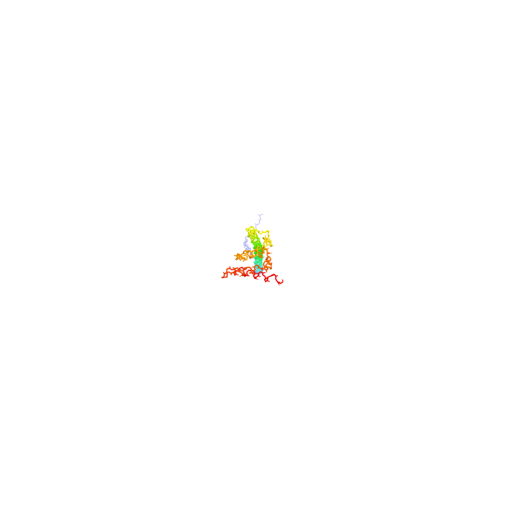33.996 2.934 29.011 1.00 91.25 184 HIS A O 1
ATOM 1447 N N . SER A 1 185 ? -34.882 4.863 28.282 1.00 91.62 185 SER A N 1
ATOM 1448 C CA . SER A 1 185 ? -35.169 4.424 26.906 1.00 91.62 185 SER A CA 1
ATOM 1449 C C . SER A 1 185 ? -33.943 3.849 26.184 1.00 91.62 185 SER A C 1
ATOM 1451 O O . SER A 1 185 ? -34.014 2.750 25.633 1.00 91.62 185 SER A O 1
ATOM 1453 N N . ALA A 1 186 ? -32.792 4.528 26.253 1.00 90.94 186 ALA A N 1
ATOM 1454 C CA . ALA A 1 186 ? -31.536 4.055 25.664 1.00 90.94 186 ALA A CA 1
ATOM 1455 C C . ALA A 1 186 ? -31.069 2.728 26.288 1.00 90.94 186 ALA A C 1
ATOM 1457 O O . ALA A 1 186 ? -30.696 1.795 25.581 1.00 90.94 186 ALA A O 1
ATOM 1458 N N . THR A 1 187 ? -31.181 2.604 27.613 1.00 91.88 187 THR A N 1
ATOM 1459 C CA . THR A 1 187 ? -30.822 1.380 28.345 1.00 91.88 187 THR A CA 1
ATOM 1460 C C . THR A 1 187 ? -31.732 0.207 27.970 1.00 91.88 187 THR A C 1
ATOM 1462 O O . THR A 1 187 ? -31.267 -0.916 27.771 1.00 91.88 187 THR A O 1
ATOM 1465 N N . LEU A 1 188 ? -33.038 0.459 27.840 1.00 92.56 188 LEU A N 1
ATOM 1466 C CA . LEU A 1 188 ? -34.013 -0.533 27.386 1.00 92.56 188 LEU A CA 1
ATOM 1467 C C . LEU A 1 188 ? -33.726 -0.996 25.959 1.00 92.56 188 LEU A C 1
ATOM 1469 O O . LEU A 1 188 ? -33.839 -2.191 25.688 1.00 92.56 188 LEU A O 1
ATOM 1473 N N . SER A 1 189 ? -33.322 -0.080 25.076 1.00 91.81 189 SER A N 1
ATOM 1474 C CA . SER A 1 189 ? -32.932 -0.409 23.704 1.00 91.81 189 SER A CA 1
ATOM 1475 C C . SER A 1 189 ? -31.745 -1.375 23.682 1.00 91.81 189 SER A C 1
ATOM 1477 O O . SER A 1 189 ? -31.860 -2.456 23.106 1.00 91.81 189 SER A O 1
ATOM 1479 N N . VAL A 1 190 ? -30.658 -1.058 24.400 1.00 92.25 190 VAL A N 1
ATOM 1480 C CA . VAL A 1 190 ? -29.459 -1.916 24.483 1.00 92.25 190 VAL A CA 1
ATOM 1481 C C . VAL A 1 190 ? -29.801 -3.300 25.045 1.00 92.25 190 VAL A C 1
ATOM 1483 O O . VAL A 1 190 ? -29.446 -4.316 24.453 1.00 92.25 190 VAL A O 1
ATOM 1486 N N . LEU A 1 191 ? -30.547 -3.370 26.152 1.00 89.12 191 LEU A N 1
ATOM 1487 C CA . LEU A 1 191 ? -30.914 -4.647 26.784 1.00 89.12 191 LEU A CA 1
ATOM 1488 C C . LEU A 1 191 ? -31.866 -5.488 25.928 1.00 89.12 191 LEU A C 1
ATOM 1490 O O . LEU A 1 191 ? -31.804 -6.718 25.961 1.00 89.12 191 LEU A O 1
ATOM 1494 N N . THR A 1 192 ? -32.757 -4.841 25.174 1.00 88.12 192 THR A N 1
ATOM 1495 C CA . THR A 1 192 ? -33.668 -5.536 24.258 1.00 88.12 192 THR A CA 1
ATOM 1496 C C . THR A 1 192 ? -32.901 -6.086 23.061 1.00 88.12 192 THR A C 1
ATOM 1498 O O . THR A 1 192 ? -33.091 -7.250 22.719 1.00 88.12 192 THR A O 1
ATOM 1501 N N . GLN A 1 193 ? -31.985 -5.305 22.480 1.00 85.56 193 GLN A N 1
ATOM 1502 C CA . GLN A 1 193 ? -31.111 -5.759 21.393 1.00 85.56 193 GLN A CA 1
ATOM 1503 C C . GLN A 1 193 ? -30.218 -6.924 21.837 1.00 85.56 193 GLN A C 1
ATOM 1505 O O . GLN A 1 193 ? -30.163 -7.951 21.164 1.00 85.56 193 GLN A O 1
ATOM 1510 N N . ALA A 1 194 ? -29.604 -6.825 23.018 1.00 80.94 194 ALA A N 1
ATOM 1511 C CA . ALA A 1 194 ? -28.753 -7.876 23.571 1.00 80.94 194 ALA A CA 1
ATOM 1512 C C . ALA A 1 194 ? -29.495 -9.206 23.802 1.00 80.94 194 ALA A C 1
ATOM 1514 O O . ALA A 1 194 ? -28.908 -10.279 23.680 1.00 80.94 194 ALA A O 1
ATOM 1515 N N . ARG A 1 195 ? -30.801 -9.158 24.100 1.00 74.62 195 ARG A N 1
ATOM 1516 C CA . ARG A 1 195 ? -31.634 -10.358 24.264 1.00 74.62 195 ARG A CA 1
ATOM 1517 C C . ARG A 1 195 ? -31.886 -11.095 22.944 1.00 74.62 195 ARG A C 1
ATOM 1519 O O . ARG A 1 195 ? -32.038 -12.311 22.972 1.00 74.62 195 ARG A O 1
ATOM 1526 N N . VAL A 1 196 ? -31.957 -10.384 21.818 1.00 64.25 196 VAL A N 1
ATOM 1527 C CA . VAL A 1 196 ? -32.248 -10.980 20.500 1.00 64.25 196 VAL A CA 1
ATOM 1528 C C . VAL A 1 196 ? -31.053 -11.780 19.971 1.00 64.25 196 VAL A C 1
ATOM 1530 O O . VAL A 1 196 ? -31.247 -12.813 19.342 1.00 64.25 196 VAL A O 1
ATOM 1533 N N . VAL A 1 197 ? -29.825 -11.356 20.278 1.00 57.19 197 VAL A N 1
ATOM 1534 C CA . VAL A 1 197 ? -28.593 -11.988 19.767 1.00 57.19 197 VAL A CA 1
ATOM 1535 C C . VAL A 1 197 ? -28.262 -13.317 20.472 1.00 57.19 197 VAL A C 1
ATOM 1537 O O . VAL A 1 197 ? -27.608 -14.168 19.887 1.00 57.19 197 VAL A O 1
ATOM 1540 N N . GLY A 1 198 ? -28.738 -13.537 21.703 1.00 48.50 198 GLY A N 1
ATOM 1541 C CA . GLY A 1 198 ? -28.457 -14.751 22.492 1.00 48.50 198 GLY A CA 1
ATOM 1542 C C . GLY A 1 198 ? -29.506 -15.870 22.402 1.00 48.50 198 GLY A C 1
ATOM 1543 O O . GLY A 1 198 ? -29.532 -16.726 23.282 1.00 48.50 198 GLY A O 1
ATOM 1544 N N . GLY A 1 199 ? -30.418 -15.823 21.424 1.00 40.38 199 GLY A N 1
ATOM 1545 C CA . GLY A 1 199 ? -31.569 -16.733 21.309 1.00 40.38 199 GLY A CA 1
ATOM 1546 C C . GLY A 1 199 ? -31.672 -17.519 19.996 1.00 40.38 199 GLY A C 1
ATOM 1547 O O . GLY A 1 199 ? -32.758 -18.026 19.717 1.00 40.38 199 GLY A O 1
ATOM 1548 N N . ALA A 1 200 ? -30.595 -17.592 19.207 1.00 34.03 200 ALA A N 1
ATOM 1549 C CA . ALA A 1 200 ? -30.502 -18.367 17.965 1.00 34.03 200 ALA A CA 1
ATOM 1550 C C . ALA A 1 200 ? -29.419 -19.446 18.072 1.00 34.03 200 ALA A C 1
ATOM 1552 O O . ALA A 1 200 ? -28.365 -19.147 18.680 1.00 34.03 200 ALA A O 1
#

InterPro domains:
  IPR002110 Ankyrin repeat [PF00023] (138-165)
  IPR002110 Ankyrin repeat [PS50088] (134-166)
  IPR036770 Ankyrin repeat-containing domain superfamily [G3DSA:1.25.40.20] (47-196)
  IPR036770 Ankyrin repeat-containing domain superfamily [SSF48403] (111-180)

Nearest PDB structures (foldseek):
  6jd6-assembly1_B  TM=9.033E-01  e=2.170E-03  Arabidopsis thaliana
  5hry-assembly2_E  TM=7.648E-01  e=2.777E-03  synthetic construct
  1oy3-assembly1_D  TM=8.769E-01  e=7.008E-03  Mus musculus
  8jec-assembly1_C  TM=8.841E-01  e=1.079E-02  Arabidopsis thaliana
  7tbo-assembly2_B  TM=9.265E-01  e=2.264E-02  synthetic construct

Foldseek 3Di:
DDDDDDDDDDDDPPPDDPDDVVVVVVVVVVVVVVVVVVVVVVVVVVVVVVVVVVVVVVVVVVVVVVVVVVVVVVVVVVVVVVVVVVVVVVVVVVVVVVVVVVVVVLVVLVVVLVVLCVVVVAPDLQGWDDDPQWTDHSLLVCLLVLVLPNNLSSLVVPRDQCDAISVRDGSLRSNVVNQDPCSNVSNNVSSVVSVVVPPD

Sequence (200 aa):
MDCSSTCARQEQATSTVKVDVEAMVRRQAEEEARQKAEEQAEQQRAEEARRAAQEAAEAARQAQLEQKLREQREAEEQERLEAERRAAEEKEQARRRAQEQAEREHEERQREVASFLKQHGFSSINGVKKSFMSSTYPLHKAAELGDAHMVDQLVKAGADVAKKNSGGKTAAQVAAKKDKKGSHSATLSVLTQARVVGGA

Secondary structure (DSSP, 8-state):
--------------------HHHHHHHHHHHHHHHHHHHHHHHHHHHHHHHHHHHHHHHHHHHHHHHHHHHHHHHHHHHHHHHHHHHHHHHHHHHHHHHHHHHHHHHHHHHHHHHHHHHHT-SSTT--EEETTEEE-HHHHHHHHT-HHHHHHHHHTT--TT---TTS--HHHHHHHH-STTTTHHHHHHHHHHHHHT--

Mean predicted aligned error: 11.16 Å

pLDDT: mean 87.89, std 14.58, range [34.03, 98.56]